Protein AF-A0A4Z2EVU7-F1 (afdb_monomer)

Organism: NCBI:txid230148

Mean predicted aligned error: 14.93 Å

Foldseek 3Di:
DVVLVVLVVVLVCLVVVVVVVLVVVCVVPPHQPKPFQQFDPPVVCVVQACVVVQQAFHWDDDDDRDTDGDDAAAFQVVCPPPDPVLVSVQVSLVSVNQCCQAPPPAQKHKDQPDDDRRQWHAHPPPRHIGGHDRNTIIIGGNDCPDDDDDDDDDDDDDDDDDDDDDDDDDDDDDDDD

Radius of gyration: 23.17 Å; Cα contacts (8 Å, |Δi|>4): 194; chains: 1; bounding box: 74×58×48 Å

pLDDT: mean 70.14, std 23.27, range [28.36, 96.0]

InterPro domains:
  IPR020519 Divergent protein kinase domain 2A/B [PTHR32073] (44-138)
  IPR022049 FAM69, protein-kinase domain [PF12260] (45-141)

Structure (mmCIF, N/CA/C/O backbone):
data_AF-A0A4Z2EVU7-F1
#
_entry.id   AF-A0A4Z2EVU7-F1
#
loop_
_atom_site.group_PDB
_atom_site.id
_atom_site.type_symbol
_atom_site.label_atom_id
_atom_site.label_alt_id
_atom_site.label_comp_id
_atom_site.label_asym_id
_atom_site.label_entity_id
_atom_site.label_seq_id
_atom_site.pdbx_PDB_ins_code
_atom_site.Cartn_x
_atom_site.Cartn_y
_atom_site.Cartn_z
_atom_site.occupancy
_atom_site.B_iso_or_equiv
_atom_site.auth_seq_id
_atom_site.auth_comp_id
_atom_site.auth_asym_id
_atom_site.auth_atom_id
_atom_site.pdbx_PDB_model_num
ATOM 1 N N . MET A 1 1 ? -10.209 15.957 10.617 1.00 41.22 1 MET A N 1
ATOM 2 C CA . MET A 1 1 ? -10.898 15.552 9.366 1.00 41.22 1 MET A CA 1
ATOM 3 C C . MET A 1 1 ? -10.331 16.246 8.126 1.00 41.22 1 MET A C 1
ATOM 5 O O . MET A 1 1 ? -10.057 15.539 7.168 1.00 41.22 1 MET A O 1
ATOM 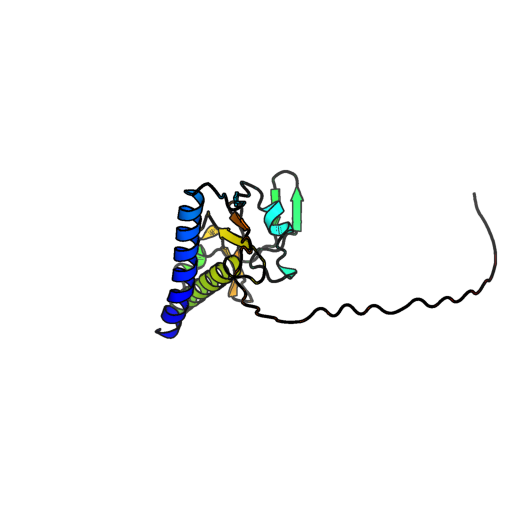9 N N . ALA A 1 2 ? -10.094 17.566 8.132 1.00 37.34 2 ALA A N 1
ATOM 10 C CA . ALA A 1 2 ? -9.496 18.278 6.988 1.00 37.34 2 ALA A CA 1
ATOM 11 C C . ALA A 1 2 ? -8.048 17.844 6.659 1.00 37.34 2 ALA A C 1
ATOM 13 O O . ALA A 1 2 ? -7.746 17.617 5.495 1.00 37.34 2 ALA A O 1
ATOM 14 N N . ASP A 1 3 ? -7.205 17.615 7.674 1.00 46.94 3 ASP A N 1
ATOM 15 C CA . ASP A 1 3 ? -5.813 17.142 7.512 1.00 46.94 3 ASP A CA 1
ATOM 16 C C . ASP A 1 3 ? -5.681 15.792 6.802 1.00 46.94 3 ASP A C 1
ATOM 18 O O . ASP A 1 3 ? -4.723 15.541 6.077 1.00 46.94 3 ASP A O 1
ATOM 22 N N . VAL A 1 4 ? -6.654 14.909 7.029 1.00 45.34 4 VAL A N 1
ATOM 23 C CA . VAL A 1 4 ? -6.697 13.583 6.419 1.00 45.34 4 VAL A CA 1
ATOM 24 C C . VAL A 1 4 ? -6.922 13.792 4.924 1.00 45.34 4 VAL A C 1
ATOM 26 O O . VAL A 1 4 ? -6.014 13.542 4.139 1.00 45.34 4 VAL A O 1
ATOM 29 N N . LEU A 1 5 ? -8.052 14.391 4.532 1.00 45.47 5 LEU A N 1
ATOM 30 C CA . LEU A 1 5 ? -8.375 14.664 3.126 1.00 45.47 5 LEU A CA 1
ATOM 31 C C . LEU A 1 5 ? -7.310 15.503 2.399 1.00 45.47 5 LEU A C 1
ATOM 33 O O . LEU A 1 5 ? -7.001 15.186 1.258 1.00 45.47 5 LEU A O 1
ATOM 37 N N . GLN A 1 6 ? -6.690 16.499 3.045 1.00 48.03 6 GLN A N 1
ATOM 38 C CA . GLN A 1 6 ? -5.601 17.287 2.444 1.00 48.03 6 GLN A CA 1
ATOM 39 C C . GLN A 1 6 ? -4.331 16.475 2.146 1.00 48.03 6 GLN A C 1
ATOM 41 O O . GLN A 1 6 ? -3.588 16.856 1.245 1.00 48.03 6 GLN A O 1
ATOM 46 N N . ARG A 1 7 ? -4.084 15.361 2.849 1.00 49.75 7 ARG A N 1
ATOM 47 C CA . ARG A 1 7 ? -3.005 14.408 2.528 1.00 49.75 7 ARG A CA 1
ATOM 48 C C . ARG A 1 7 ? -3.412 13.381 1.469 1.00 49.75 7 ARG A C 1
ATOM 50 O O . ARG A 1 7 ? -2.556 12.931 0.717 1.00 49.75 7 ARG A O 1
ATOM 57 N N . PHE A 1 8 ? -4.703 13.056 1.367 1.00 48.16 8 PHE A N 1
ATOM 58 C CA . PHE A 1 8 ? -5.231 12.162 0.327 1.00 48.16 8 PHE A CA 1
ATOM 59 C C . PHE A 1 8 ? -5.162 12.792 -1.075 1.00 48.16 8 PHE A C 1
ATOM 61 O O . PHE A 1 8 ? -4.839 12.095 -2.034 1.00 48.16 8 PHE A O 1
ATOM 68 N N . THR A 1 9 ? -5.436 14.095 -1.218 1.00 48.62 9 THR A N 1
ATOM 69 C CA . THR A 1 9 ? -5.506 14.764 -2.531 1.00 48.62 9 THR A CA 1
ATOM 70 C C . THR A 1 9 ? -4.203 14.738 -3.343 1.00 48.62 9 THR A C 1
ATOM 72 O O . THR A 1 9 ? -4.282 14.407 -4.525 1.00 48.62 9 THR A O 1
ATOM 75 N N . PRO A 1 10 ? -3.014 15.069 -2.795 1.00 52.00 10 PRO A N 1
ATOM 76 C CA . PRO A 1 10 ? -1.782 15.055 -3.580 1.00 52.00 10 PRO A CA 1
ATOM 77 C C . PRO A 1 10 ? -1.347 13.635 -3.953 1.00 52.00 10 PRO A C 1
ATOM 79 O O . PRO A 1 10 ? -0.986 13.435 -5.103 1.00 52.00 10 PRO A O 1
ATOM 82 N N . ALA A 1 11 ? -1.457 12.648 -3.057 1.00 47.91 11 ALA A N 1
ATOM 83 C CA . ALA A 1 11 ? -1.065 11.263 -3.343 1.00 47.91 11 ALA A CA 1
ATOM 84 C C . ALA A 1 11 ? -1.964 10.619 -4.414 1.00 47.91 11 ALA A C 1
ATOM 86 O O . ALA A 1 11 ? -1.475 10.102 -5.416 1.00 47.91 11 ALA A O 1
ATOM 87 N N . LEU A 1 12 ? -3.293 10.740 -4.277 1.00 54.12 12 LEU A N 1
ATOM 88 C CA . LEU A 1 12 ? -4.240 10.260 -5.292 1.00 54.12 12 LEU A CA 1
ATOM 89 C C . LEU A 1 12 ? -4.069 10.989 -6.630 1.00 54.12 12 LEU A C 1
ATOM 91 O O . LEU A 1 12 ? -4.154 10.356 -7.679 1.00 54.12 12 LEU A O 1
ATOM 95 N N . CYS A 1 13 ? -3.803 12.300 -6.611 1.00 47.69 13 CYS A N 1
ATOM 96 C CA . CYS A 1 13 ? -3.529 13.071 -7.822 1.00 47.69 13 CYS A CA 1
ATOM 97 C C . CYS A 1 13 ? -2.207 12.645 -8.474 1.00 47.69 13 CYS A C 1
ATOM 99 O O . CYS A 1 13 ? -2.176 12.430 -9.681 1.00 47.69 13 CYS A O 1
ATOM 101 N N . CYS A 1 14 ? -1.133 12.456 -7.705 1.00 48.69 14 CYS A N 1
ATOM 102 C CA . CYS A 1 14 ? 0.162 11.998 -8.207 1.00 48.69 14 CYS A CA 1
ATOM 103 C C . CYS A 1 14 ? 0.060 10.607 -8.829 1.00 48.69 14 CYS A C 1
ATOM 105 O O . CYS A 1 14 ? 0.520 10.418 -9.953 1.00 48.69 14 CYS A O 1
ATOM 107 N N . ILE A 1 15 ? -0.593 9.666 -8.142 1.00 59.09 15 ILE A N 1
ATOM 108 C CA . ILE A 1 15 ? -0.799 8.301 -8.632 1.00 59.09 15 ILE A CA 1
ATOM 109 C C . ILE A 1 15 ? -1.662 8.327 -9.895 1.00 59.09 15 ILE A C 1
ATOM 111 O O . ILE A 1 15 ? -1.241 7.800 -10.917 1.00 59.09 15 ILE A O 1
ATOM 115 N N . ALA A 1 16 ? -2.823 8.992 -9.881 1.00 57.12 16 ALA A N 1
ATOM 116 C CA . ALA A 1 16 ? -3.718 9.032 -11.038 1.00 57.12 16 ALA A CA 1
ATOM 117 C C . ALA A 1 16 ? -3.100 9.759 -12.243 1.00 57.12 16 ALA A C 1
ATOM 119 O O . ALA A 1 16 ? -3.243 9.301 -13.374 1.00 57.12 16 ALA A O 1
ATOM 120 N N . THR A 1 17 ? -2.385 10.865 -12.018 1.00 56.34 17 THR A N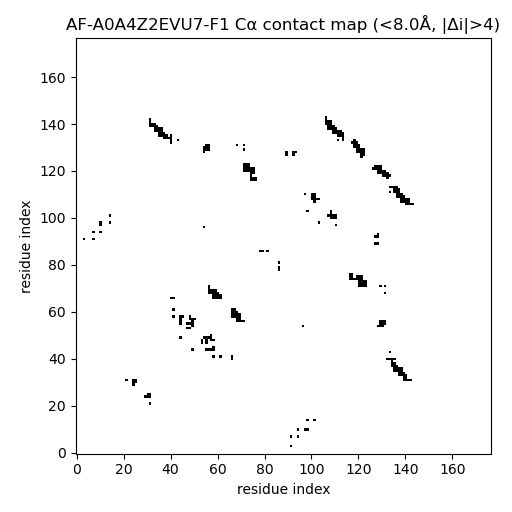 1
ATOM 121 C CA . THR A 1 17 ? -1.756 11.644 -13.096 1.00 56.34 17 THR A CA 1
ATOM 122 C C . THR A 1 17 ? -0.546 10.916 -13.667 1.00 56.34 17 THR A C 1
ATOM 124 O O . THR A 1 17 ? -0.370 10.923 -14.882 1.00 56.34 17 THR A O 1
ATOM 127 N N . ARG A 1 18 ? 0.261 10.239 -12.835 1.00 59.66 18 ARG A N 1
ATOM 128 C CA . ARG A 1 18 ? 1.367 9.404 -13.322 1.00 59.66 18 ARG A CA 1
ATOM 129 C C . ARG A 1 18 ? 0.842 8.187 -14.069 1.00 59.66 18 ARG A C 1
ATOM 131 O O . ARG A 1 18 ? 1.232 8.015 -15.210 1.00 59.66 18 ARG A O 1
ATOM 138 N N . LEU A 1 19 ? -0.114 7.434 -13.524 1.00 58.25 19 LEU A N 1
ATOM 139 C CA . LEU A 1 19 ? -0.693 6.275 -14.217 1.00 58.25 19 LEU A CA 1
ATOM 140 C C . LEU A 1 19 ? -1.366 6.672 -15.543 1.00 58.25 19 LEU A C 1
ATOM 142 O O . LEU A 1 19 ? -1.233 5.977 -16.546 1.00 58.25 19 LEU A O 1
ATOM 146 N N . ALA A 1 20 ? -2.061 7.816 -15.583 1.00 58.03 20 ALA A N 1
ATOM 147 C CA . ALA A 1 20 ? -2.655 8.337 -16.813 1.00 58.03 20 ALA A CA 1
ATOM 148 C C . ALA A 1 20 ? -1.593 8.806 -17.819 1.00 58.03 20 ALA A C 1
ATOM 150 O O . ALA A 1 20 ? -1.719 8.526 -19.012 1.00 58.03 20 ALA A O 1
ATOM 151 N N . PHE A 1 21 ? -0.536 9.489 -17.367 1.00 53.31 21 PHE A N 1
ATOM 152 C CA . PHE A 1 21 ? 0.566 9.921 -18.228 1.00 53.31 21 PHE A CA 1
ATOM 153 C C . PHE A 1 21 ? 1.336 8.729 -18.797 1.00 53.31 21 PHE A C 1
ATOM 155 O O . PHE A 1 21 ? 1.699 8.751 -19.967 1.00 53.31 21 PHE A O 1
ATOM 162 N N . THR A 1 22 ? 1.524 7.665 -18.021 1.00 53.59 22 THR A N 1
ATOM 163 C CA . THR A 1 22 ? 2.292 6.484 -18.429 1.00 53.59 22 THR A CA 1
ATOM 164 C C . THR A 1 22 ? 1.476 5.577 -19.342 1.00 53.59 22 THR A C 1
ATOM 166 O O . THR A 1 22 ? 1.999 5.108 -20.351 1.00 53.59 22 THR A O 1
ATOM 169 N N . LEU A 1 23 ? 0.161 5.456 -19.122 1.00 54.66 23 LEU A N 1
ATOM 170 C CA . LEU A 1 23 ? -0.768 4.857 -20.092 1.00 54.66 23 LEU A CA 1
ATOM 171 C C . LEU A 1 23 ? -0.830 5.656 -21.408 1.00 54.66 23 LEU A C 1
ATOM 173 O O . LEU A 1 23 ? -0.860 5.076 -22.496 1.00 54.66 23 LEU A O 1
ATOM 177 N N . THR A 1 24 ? -0.796 6.990 -21.335 1.00 49.25 24 THR A N 1
ATOM 178 C CA . THR A 1 24 ? -0.792 7.852 -22.530 1.00 49.25 24 THR A CA 1
ATOM 179 C C . THR A 1 24 ? 0.553 7.776 -23.269 1.00 49.25 24 THR A C 1
ATOM 181 O O . THR A 1 24 ? 0.574 7.646 -24.492 1.00 49.25 24 THR A O 1
ATOM 184 N N . ALA A 1 25 ? 1.681 7.765 -22.552 1.00 47.53 25 ALA A N 1
ATOM 185 C CA . ALA A 1 25 ? 3.025 7.614 -23.114 1.00 47.53 25 ALA A CA 1
ATOM 186 C C . ALA A 1 25 ? 3.268 6.209 -23.695 1.00 47.53 25 ALA A C 1
ATOM 188 O O . ALA A 1 25 ? 3.910 6.083 -24.736 1.00 47.53 25 ALA A O 1
ATOM 189 N N . ALA A 1 26 ? 2.669 5.163 -23.114 1.00 47.69 26 ALA A N 1
ATOM 190 C CA . ALA A 1 26 ? 2.659 3.812 -23.680 1.00 47.69 26 ALA A CA 1
ATOM 191 C C . ALA A 1 26 ? 1.955 3.742 -25.050 1.00 47.69 26 ALA A C 1
ATOM 193 O O . ALA A 1 26 ? 2.258 2.865 -25.857 1.00 47.69 26 ALA A O 1
ATOM 194 N N . THR A 1 27 ? 1.066 4.697 -25.351 1.00 50.75 27 THR A N 1
ATOM 195 C CA . THR A 1 27 ? 0.415 4.827 -26.668 1.00 50.75 27 THR A CA 1
ATOM 196 C C . THR A 1 27 ? 1.340 5.493 -27.706 1.00 50.75 27 THR A C 1
ATOM 198 O O . THR A 1 27 ? 1.096 5.411 -28.908 1.00 50.75 27 THR A O 1
ATOM 201 N N . ALA A 1 28 ? 2.443 6.113 -27.272 1.00 46.12 28 ALA A N 1
ATOM 202 C CA . ALA A 1 28 ? 3.330 6.930 -28.095 1.00 46.12 28 ALA A CA 1
ATOM 203 C C . ALA A 1 28 ? 4.710 6.289 -28.347 1.00 46.12 28 ALA A C 1
ATOM 205 O O . ALA A 1 28 ? 5.707 6.970 -28.182 1.00 46.12 28 ALA A O 1
ATOM 206 N N . HIS A 1 29 ? 4.803 5.011 -28.748 1.00 45.16 29 HIS A N 1
ATOM 207 C CA . HIS A 1 29 ? 6.006 4.321 -29.291 1.00 45.16 29 HIS A CA 1
ATOM 208 C C . HIS A 1 29 ? 7.382 4.476 -28.580 1.00 45.16 29 HIS A C 1
ATOM 210 O O . HIS A 1 29 ? 8.363 3.883 -29.025 1.00 45.16 29 HIS A O 1
ATOM 216 N N . ARG A 1 30 ? 7.485 5.199 -27.466 1.00 45.97 30 ARG A N 1
ATOM 217 C CA . ARG A 1 30 ? 8.591 5.189 -26.513 1.00 45.97 30 ARG A CA 1
ATOM 218 C C . ARG A 1 30 ? 8.086 4.391 -25.333 1.00 45.97 30 ARG A C 1
ATOM 220 O O . ARG A 1 30 ? 7.474 4.941 -24.429 1.00 45.97 30 ARG A O 1
ATOM 227 N N . LEU A 1 31 ? 8.257 3.078 -25.409 1.00 42.06 31 LEU A N 1
ATOM 228 C CA . LEU A 1 31 ? 7.929 2.193 -24.303 1.00 42.06 31 LEU A CA 1
ATOM 229 C C . LEU A 1 31 ? 8.800 2.618 -23.109 1.00 42.06 31 LEU A C 1
ATOM 231 O O . LEU A 1 31 ? 10.018 2.441 -23.201 1.00 42.06 31 LEU A O 1
ATOM 235 N N . PRO A 1 32 ? 8.245 3.150 -21.998 1.00 50.19 32 PRO A N 1
ATOM 236 C CA . PRO A 1 32 ? 8.929 2.967 -20.729 1.00 50.19 32 PRO A CA 1
ATOM 237 C C . PRO A 1 32 ? 9.187 1.463 -20.604 1.00 50.19 32 PRO A C 1
ATOM 239 O O . PRO A 1 32 ? 8.361 0.650 -21.033 1.00 50.19 32 PRO A O 1
ATOM 242 N N . THR A 1 33 ? 10.358 1.066 -20.115 1.00 51.72 33 THR A N 1
ATOM 243 C CA . THR A 1 33 ? 10.656 -0.349 -19.884 1.00 51.72 33 THR A CA 1
ATOM 244 C C . THR A 1 33 ? 9.736 -0.833 -18.765 1.00 51.72 33 THR A C 1
ATOM 246 O O . THR A 1 33 ? 10.080 -0.782 -17.588 1.00 51.72 33 THR A O 1
ATOM 249 N N . VAL A 1 34 ? 8.519 -1.230 -19.136 1.00 52.44 34 VAL A N 1
ATOM 250 C CA . VAL A 1 34 ? 7.496 -1.750 -18.240 1.00 52.44 34 VAL A CA 1
ATOM 251 C C . VAL A 1 34 ? 7.857 -3.200 -17.970 1.00 52.44 34 VAL A C 1
ATOM 253 O O . VAL A 1 34 ? 7.533 -4.099 -18.750 1.00 52.44 34 VAL A O 1
ATOM 256 N N . LEU A 1 35 ? 8.560 -3.437 -16.865 1.00 54.72 35 LEU A N 1
ATOM 257 C CA . LEU A 1 35 ? 8.774 -4.788 -16.377 1.00 54.72 35 LEU A CA 1
ATOM 258 C C . LEU A 1 35 ? 7.549 -5.172 -15.547 1.00 54.72 35 LEU A C 1
ATOM 260 O O . LEU A 1 35 ? 7.489 -4.977 -14.336 1.00 54.72 35 LEU A O 1
ATOM 264 N N . CYS A 1 36 ? 6.536 -5.708 -16.222 1.00 51.34 36 CYS A N 1
ATOM 265 C CA . CYS A 1 36 ? 5.438 -6.382 -15.545 1.00 51.34 36 CYS A CA 1
ATOM 266 C C . CYS A 1 36 ? 5.975 -7.728 -15.055 1.00 51.34 36 CYS A C 1
ATOM 268 O O . CYS A 1 36 ? 6.129 -8.667 -15.845 1.00 51.34 36 CYS A O 1
ATOM 270 N N . THR A 1 37 ? 6.320 -7.824 -13.771 1.00 52.75 37 THR A N 1
ATOM 271 C CA . THR A 1 37 ? 6.781 -9.078 -13.172 1.00 52.75 37 THR A CA 1
ATOM 272 C C . THR A 1 37 ? 5.573 -9.985 -12.967 1.00 52.75 37 THR A C 1
ATOM 274 O O . THR A 1 37 ? 5.093 -10.210 -11.862 1.00 52.75 37 THR A O 1
ATOM 277 N N . ARG A 1 38 ? 5.031 -10.533 -14.060 1.00 49.47 38 ARG A N 1
ATOM 278 C CA . ARG A 1 38 ? 3.985 -11.549 -13.963 1.00 49.47 38 ARG A CA 1
ATOM 279 C C . ARG A 1 38 ? 4.560 -12.765 -13.234 1.00 49.47 38 ARG A C 1
ATOM 281 O O . ARG A 1 38 ? 5.305 -13.546 -13.821 1.00 49.47 38 ARG A O 1
ATOM 288 N N . ARG A 1 39 ? 4.128 -12.942 -11.982 1.00 56.03 39 ARG A N 1
ATOM 289 C CA . ARG A 1 39 ? 4.255 -14.153 -11.155 1.00 56.03 39 ARG A CA 1
ATOM 290 C C . ARG A 1 39 ? 5.635 -14.479 -10.596 1.00 56.03 39 ARG A C 1
ATOM 292 O O . ARG A 1 39 ? 6.140 -15.582 -10.808 1.00 56.03 39 ARG A O 1
ATOM 299 N N . SER A 1 40 ? 6.180 -13.622 -9.739 1.00 61.22 40 SER A N 1
ATOM 300 C CA . SER A 1 40 ? 6.882 -14.186 -8.579 1.00 61.22 40 SER A CA 1
ATOM 301 C C . SER A 1 40 ? 6.981 -13.210 -7.411 1.00 61.22 40 SER A C 1
ATOM 303 O O . SER A 1 40 ? 7.913 -12.411 -7.340 1.00 61.22 40 SER A O 1
ATOM 305 N N . LEU A 1 41 ? 6.088 -13.384 -6.425 1.00 64.88 41 LEU A N 1
ATOM 306 C CA . LEU A 1 41 ? 6.247 -12.844 -5.067 1.00 64.88 41 LEU A CA 1
ATOM 307 C C . LEU A 1 41 ? 7.696 -13.025 -4.582 1.00 64.88 41 LEU A C 1
ATOM 309 O O . LEU A 1 41 ? 8.304 -12.093 -4.077 1.00 64.88 41 LEU A O 1
ATOM 313 N N . ARG A 1 42 ? 8.290 -14.197 -4.868 1.00 74.56 42 ARG A N 1
ATOM 314 C CA . ARG A 1 42 ? 9.693 -14.538 -4.586 1.00 74.56 42 ARG A CA 1
ATOM 315 C C . ARG A 1 42 ? 10.685 -13.463 -5.022 1.00 74.56 42 ARG A C 1
ATOM 317 O O . ARG A 1 42 ? 11.583 -13.134 -4.258 1.00 74.56 42 ARG A O 1
ATOM 324 N N . GLN A 1 43 ? 10.596 -13.009 -6.269 1.00 75.94 43 GLN A N 1
ATOM 325 C CA . GLN A 1 43 ? 11.589 -12.104 -6.840 1.00 75.94 43 GLN A CA 1
ATOM 326 C C . GLN A 1 43 ? 11.408 -10.705 -6.260 1.00 75.94 43 GLN A C 1
ATOM 328 O O . GLN A 1 43 ? 12.384 -10.064 -5.896 1.00 75.94 43 GLN A O 1
ATOM 333 N N . LEU A 1 44 ? 10.158 -10.294 -6.061 1.00 80.25 44 LEU A N 1
ATOM 334 C CA . LEU A 1 44 ? 9.827 -9.003 -5.484 1.00 80.25 44 LEU A CA 1
ATOM 335 C C . LEU A 1 44 ? 10.249 -8.903 -4.010 1.00 80.25 44 LEU A C 1
ATOM 337 O O . LEU A 1 44 ? 11.004 -8.008 -3.654 1.00 80.25 44 LEU A O 1
ATOM 341 N N . THR A 1 45 ? 9.871 -9.864 -3.165 1.00 78.50 45 THR A N 1
ATOM 342 C CA . THR A 1 45 ? 10.228 -9.847 -1.734 1.00 78.50 45 THR A CA 1
ATOM 343 C C . THR A 1 45 ? 11.719 -10.085 -1.476 1.00 78.50 45 THR A C 1
ATOM 345 O O . THR A 1 45 ? 12.212 -9.767 -0.399 1.00 78.50 45 THR A O 1
ATOM 348 N N . ALA A 1 46 ? 12.442 -10.673 -2.437 1.00 81.06 46 ALA A N 1
ATOM 349 C CA . ALA A 1 46 ? 13.896 -10.814 -2.368 1.00 81.06 46 ALA A CA 1
ATOM 350 C C . ALA A 1 46 ? 14.634 -9.550 -2.840 1.00 81.06 46 ALA A C 1
ATOM 352 O O . ALA A 1 46 ? 15.695 -9.243 -2.307 1.00 81.06 46 ALA A O 1
ATOM 353 N N . SER A 1 47 ? 14.093 -8.832 -3.830 1.00 84.62 47 SER A N 1
ATOM 354 C CA . SER A 1 47 ? 14.659 -7.571 -4.326 1.00 84.62 47 SER A CA 1
ATOM 355 C C . SER A 1 47 ? 14.326 -6.368 -3.443 1.00 84.62 47 SER A C 1
ATOM 357 O O . SER A 1 47 ? 15.104 -5.423 -3.419 1.00 84.62 47 SER A O 1
ATOM 359 N N . PHE A 1 48 ? 13.204 -6.406 -2.719 1.00 88.06 48 PHE A N 1
ATOM 360 C CA . PHE A 1 48 ? 12.740 -5.335 -1.834 1.00 88.06 48 PHE A CA 1
ATOM 361 C C . PHE A 1 48 ? 12.563 -5.870 -0.405 1.00 88.06 48 PHE A C 1
ATOM 363 O O . PHE A 1 48 ? 11.442 -6.177 0.016 1.00 88.06 48 PHE A O 1
ATOM 370 N N . PRO A 1 49 ? 13.664 -6.055 0.343 1.00 88.12 49 PRO A N 1
ATOM 371 C CA . PRO A 1 49 ? 13.606 -6.627 1.680 1.00 88.12 49 PRO A CA 1
ATOM 372 C C . PRO A 1 49 ? 12.987 -5.647 2.687 1.00 88.12 49 PRO A C 1
ATOM 374 O O . PRO A 1 49 ? 13.270 -4.449 2.681 1.00 88.12 49 PRO A O 1
ATOM 377 N N . SER A 1 50 ? 12.197 -6.167 3.631 1.00 88.38 50 SER A N 1
ATOM 378 C CA . SER A 1 50 ? 11.599 -5.358 4.708 1.00 88.38 50 SER A CA 1
ATOM 379 C C . SER A 1 50 ? 12.638 -4.678 5.602 1.00 88.38 50 SER A C 1
ATOM 381 O O . SER A 1 50 ? 12.364 -3.626 6.172 1.00 88.38 50 SER A O 1
ATOM 383 N N . ASP A 1 51 ? 13.829 -5.275 5.731 1.00 87.69 51 ASP A N 1
ATOM 384 C CA . ASP A 1 51 ? 14.920 -4.747 6.557 1.00 87.69 51 ASP A CA 1
ATOM 385 C C . ASP A 1 51 ? 15.474 -3.412 5.994 1.00 87.69 51 ASP A C 1
ATOM 387 O O . ASP A 1 51 ? 16.060 -2.632 6.741 1.00 87.69 51 ASP A O 1
ATOM 391 N N . GLU A 1 52 ? 15.228 -3.109 4.711 1.00 87.38 52 GLU A N 1
ATOM 392 C CA . GLU A 1 52 ? 15.551 -1.825 4.058 1.00 87.38 52 GLU A CA 1
ATOM 393 C C . GLU A 1 52 ? 14.404 -0.797 4.142 1.00 87.38 52 GLU A C 1
ATOM 395 O O . GLU A 1 52 ? 14.489 0.292 3.579 1.00 87.38 52 GLU A O 1
ATOM 400 N N . GLY A 1 53 ? 13.323 -1.120 4.858 1.00 89.75 53 GLY A N 1
ATOM 401 C CA . GLY A 1 53 ? 12.185 -0.220 5.063 1.00 89.75 53 GLY A CA 1
ATOM 402 C C . GLY A 1 53 ? 11.084 -0.323 4.006 1.00 89.75 53 GLY A C 1
ATOM 403 O O . GLY A 1 53 ? 10.160 0.494 4.009 1.00 89.75 53 GLY A O 1
ATOM 404 N N . TR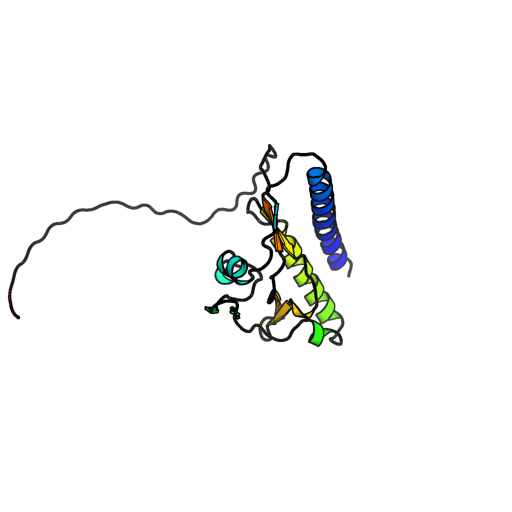P A 1 54 ? 11.139 -1.323 3.122 1.00 92.12 54 TRP A N 1
ATOM 405 C CA . TRP A 1 54 ? 10.044 -1.603 2.194 1.00 92.12 54 TRP A CA 1
ATOM 406 C C . TRP A 1 54 ? 8.828 -2.205 2.918 1.00 92.12 54 TRP A C 1
ATOM 408 O O . TRP A 1 54 ? 8.995 -3.036 3.816 1.00 92.12 54 TRP A O 1
ATOM 418 N N . PRO A 1 55 ? 7.591 -1.852 2.519 1.00 92.81 55 PRO A N 1
ATOM 419 C CA . PRO A 1 55 ? 6.365 -2.267 3.200 1.00 92.81 55 PRO A CA 1
ATOM 420 C C . PRO A 1 55 ? 5.915 -3.691 2.821 1.00 92.81 55 PRO A C 1
ATOM 422 O O . PRO A 1 55 ? 4.719 -3.959 2.746 1.00 92.81 55 PRO A O 1
ATOM 425 N N . PHE A 1 56 ? 6.850 -4.611 2.580 1.00 92.69 56 PHE A N 1
ATOM 426 C CA . PHE A 1 56 ? 6.570 -6.016 2.264 1.00 92.69 56 PHE A CA 1
ATOM 427 C C . PHE A 1 56 ? 6.816 -6.914 3.474 1.00 92.69 56 PHE A C 1
ATOM 429 O O . PHE A 1 56 ? 7.585 -6.566 4.370 1.00 92.69 56 PHE A O 1
ATOM 436 N N . ALA A 1 57 ? 6.191 -8.089 3.505 1.00 91.62 57 ALA A N 1
ATOM 437 C CA . ALA A 1 57 ? 6.496 -9.111 4.499 1.00 91.62 57 ALA A CA 1
ATOM 438 C C . ALA A 1 57 ? 7.917 -9.672 4.312 1.00 91.62 57 ALA A C 1
ATOM 440 O O . ALA A 1 57 ? 8.397 -9.860 3.192 1.00 91.62 57 ALA A O 1
ATOM 441 N N . LYS A 1 58 ? 8.591 -9.980 5.428 1.00 91.12 58 LYS A N 1
ATOM 442 C CA . LYS A 1 58 ? 9.977 -10.462 5.402 1.00 91.12 58 LYS A CA 1
ATOM 443 C C . LYS A 1 58 ? 10.063 -11.819 4.708 1.00 91.12 58 LYS A C 1
ATOM 445 O O . LYS A 1 58 ? 9.484 -12.794 5.183 1.00 91.12 58 LYS A O 1
ATOM 450 N N . TYR A 1 59 ? 10.821 -11.895 3.621 1.00 90.75 59 TYR A N 1
ATOM 451 C CA . TYR A 1 59 ? 11.090 -13.148 2.920 1.00 90.75 59 TYR A CA 1
ATOM 452 C C . TYR A 1 59 ? 11.936 -14.094 3.785 1.00 90.75 59 TYR A C 1
ATOM 454 O O . TYR A 1 59 ? 12.983 -13.704 4.302 1.00 90.75 59 TYR A O 1
ATOM 462 N N . LEU A 1 60 ? 11.491 -15.344 3.937 1.00 91.62 60 LEU A N 1
ATOM 463 C CA . LEU A 1 60 ? 12.184 -16.382 4.714 1.00 91.62 60 LEU A CA 1
ATOM 464 C C . LEU A 1 60 ? 12.838 -17.443 3.821 1.00 91.62 60 LEU A C 1
ATOM 466 O O . LEU A 1 60 ? 13.814 -18.075 4.218 1.00 91.62 60 LEU A O 1
ATOM 470 N N . GLY A 1 61 ? 12.311 -17.653 2.615 1.00 90.25 61 GLY A N 1
ATOM 471 C CA . GLY A 1 61 ? 12.828 -18.640 1.674 1.00 90.25 61 GLY A CA 1
ATOM 472 C C . GLY A 1 61 ? 11.791 -19.060 0.639 1.00 90.25 61 GLY A C 1
ATOM 473 O O . GLY A 1 61 ? 10.638 -18.640 0.678 1.00 90.25 61 GLY A O 1
ATOM 474 N N . ALA A 1 62 ? 12.193 -19.917 -0.296 1.00 90.00 62 ALA A N 1
ATOM 475 C CA . ALA A 1 62 ? 11.291 -20.474 -1.298 1.00 90.00 62 ALA A CA 1
ATOM 476 C C . ALA A 1 62 ? 11.668 -21.918 -1.635 1.00 90.00 62 ALA A C 1
ATOM 478 O O . ALA A 1 62 ? 12.848 -22.267 -1.679 1.00 90.00 62 ALA A O 1
ATOM 479 N N . CYS A 1 63 ? 10.658 -22.737 -1.922 1.00 89.62 63 CYS A N 1
ATOM 480 C CA . CYS A 1 63 ? 10.806 -24.109 -2.398 1.00 89.62 63 CYS A CA 1
ATOM 481 C C . CYS A 1 63 ? 9.877 -24.330 -3.599 1.00 89.62 63 CYS A C 1
ATOM 483 O O . CYS A 1 63 ? 8.650 -24.308 -3.477 1.00 89.62 63 CYS A O 1
ATOM 485 N N . GLY A 1 64 ? 10.455 -24.504 -4.791 1.00 87.31 64 GLY A N 1
ATOM 486 C CA . GLY A 1 64 ? 9.687 -24.591 -6.034 1.00 87.31 64 GLY A CA 1
ATOM 487 C C . GLY A 1 64 ? 8.862 -23.322 -6.288 1.00 87.31 64 GLY A C 1
ATOM 488 O O . GLY A 1 64 ? 9.428 -22.251 -6.500 1.00 87.31 64 GLY A O 1
ATOM 489 N N . ARG A 1 65 ? 7.527 -23.459 -6.276 1.00 82.38 65 ARG A N 1
ATOM 490 C CA . ARG A 1 65 ? 6.563 -22.346 -6.417 1.00 82.38 65 ARG A CA 1
ATOM 491 C C . ARG A 1 65 ? 6.075 -21.779 -5.081 1.00 82.38 65 ARG A C 1
ATOM 493 O O . ARG A 1 65 ? 5.349 -20.795 -5.088 1.00 82.38 65 ARG A O 1
ATOM 500 N N . MET A 1 66 ? 6.431 -22.402 -3.959 1.00 83.69 66 MET A N 1
ATOM 501 C CA . MET A 1 66 ? 6.048 -21.917 -2.637 1.00 83.69 66 MET A CA 1
ATOM 502 C C . MET A 1 66 ? 7.067 -20.898 -2.146 1.00 83.69 66 MET A C 1
ATOM 504 O O . MET A 1 66 ? 8.277 -21.110 -2.269 1.00 83.69 66 MET A O 1
ATOM 508 N N . VAL A 1 67 ? 6.569 -19.821 -1.554 1.00 87.56 67 VAL A N 1
ATOM 509 C CA . VAL A 1 67 ? 7.368 -18.774 -0.925 1.00 87.56 67 VAL A CA 1
ATOM 510 C C . VAL A 1 67 ? 6.954 -18.695 0.534 1.00 87.56 67 VAL A C 1
ATOM 512 O O . VAL A 1 67 ? 5.772 -18.578 0.837 1.00 87.56 67 VAL A O 1
ATOM 515 N N . ALA A 1 68 ? 7.927 -18.798 1.433 1.00 90.00 68 ALA A N 1
ATOM 516 C CA . ALA A 1 68 ? 7.723 -18.588 2.853 1.00 90.00 68 ALA A CA 1
ATOM 517 C C . ALA A 1 68 ? 8.038 -17.126 3.175 1.00 90.00 68 ALA A C 1
ATOM 519 O O . ALA A 1 68 ? 9.159 -16.657 2.956 1.00 90.00 68 ALA A O 1
ATOM 520 N N . VAL A 1 69 ? 7.049 -16.423 3.714 1.00 90.62 69 VAL A N 1
ATOM 521 C CA . VAL A 1 69 ? 7.183 -15.065 4.248 1.00 90.62 69 VAL A CA 1
ATOM 522 C C . VAL A 1 69 ? 6.844 -15.066 5.734 1.00 90.62 69 VAL A C 1
ATOM 524 O O . VAL A 1 69 ? 6.146 -15.951 6.229 1.00 90.62 69 VAL A O 1
ATOM 527 N N . ASN A 1 70 ? 7.373 -14.092 6.465 1.00 91.62 70 ASN A N 1
ATOM 528 C CA . ASN A 1 70 ? 7.099 -13.934 7.881 1.00 91.62 70 ASN A CA 1
ATOM 529 C C . ASN A 1 70 ? 5.625 -13.593 8.118 1.00 91.62 70 ASN A C 1
ATOM 531 O O . ASN A 1 70 ? 5.090 -12.672 7.502 1.00 91.62 70 ASN A O 1
ATOM 535 N N . TYR A 1 71 ? 5.005 -14.284 9.073 1.00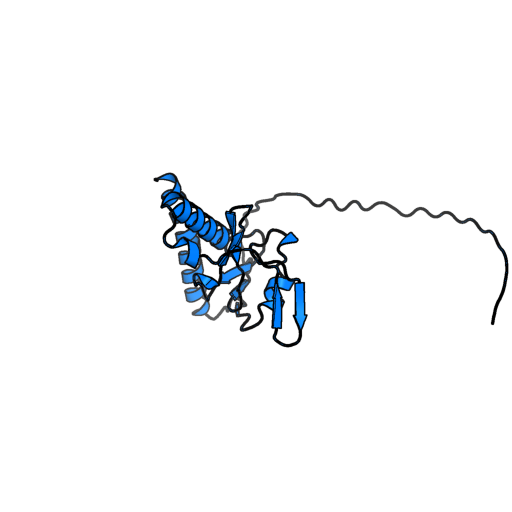 91.69 71 TYR A N 1
ATOM 536 C CA . TYR A 1 71 ? 3.650 -13.973 9.507 1.00 91.69 71 TYR A CA 1
ATOM 537 C C . TYR A 1 71 ? 3.610 -12.612 10.217 1.00 91.69 71 TYR A C 1
ATOM 539 O O . TYR A 1 71 ? 4.329 -12.394 11.195 1.00 91.69 71 TYR A O 1
ATOM 547 N N . VAL A 1 72 ? 2.778 -11.697 9.715 1.00 90.56 72 VAL A N 1
ATOM 548 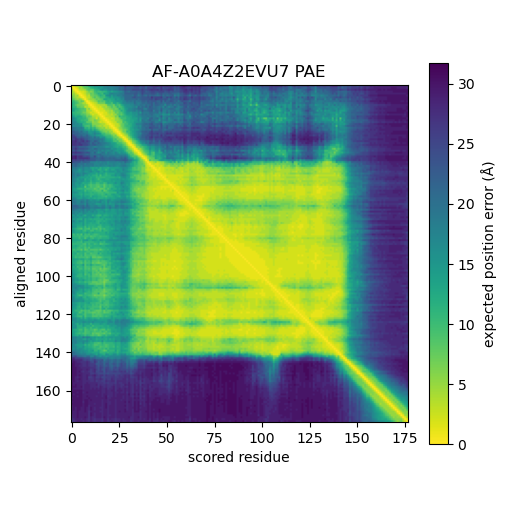C CA . VAL A 1 72 ? 2.651 -10.329 10.242 1.00 90.56 72 VAL A CA 1
ATOM 549 C C . VAL A 1 72 ? 1.530 -10.241 11.278 1.00 90.56 72 VAL A C 1
ATOM 551 O O . VAL A 1 72 ? 1.763 -9.784 12.395 1.00 90.56 72 VAL A O 1
ATOM 554 N N . GLY A 1 73 ? 0.325 -10.693 10.930 1.00 92.94 73 GLY A N 1
ATOM 555 C CA . GLY A 1 73 ? -0.862 -10.551 11.766 1.00 92.94 73 GLY A CA 1
ATOM 556 C C . GLY A 1 73 ? -2.146 -10.824 10.992 1.00 92.94 73 GLY A C 1
ATOM 557 O O . GLY A 1 73 ? -2.122 -11.542 9.997 1.00 92.94 73 GLY A O 1
ATOM 558 N N . GLU A 1 74 ? -3.252 -10.252 11.465 1.00 93.94 74 GLU A N 1
ATOM 559 C CA . GLU A 1 74 ? -4.561 -10.404 10.823 1.00 93.94 74 GLU A CA 1
ATOM 560 C C . GLU A 1 74 ? -4.663 -9.554 9.554 1.00 93.94 74 GLU A C 1
ATOM 562 O O . GLU A 1 74 ? -4.159 -8.430 9.500 1.00 93.94 74 GLU A O 1
ATOM 567 N N . GLU A 1 75 ? -5.351 -10.087 8.550 1.00 94.31 75 GLU A N 1
ATOM 568 C CA . GLU A 1 75 ? -5.652 -9.407 7.289 1.00 94.31 75 GLU A CA 1
ATOM 569 C C . GLU A 1 75 ? -6.565 -8.191 7.500 1.00 94.31 75 GLU A C 1
ATOM 571 O O . GLU A 1 75 ? -7.264 -8.071 8.515 1.00 94.31 75 GLU A O 1
ATOM 576 N N . LEU A 1 76 ? -6.610 -7.277 6.522 1.00 93.19 76 LEU A N 1
ATOM 577 C CA . LEU A 1 76 ? -7.435 -6.071 6.644 1.00 93.19 76 LEU A CA 1
ATOM 578 C C . LEU A 1 76 ? -8.934 -6.371 6.771 1.00 93.19 76 LEU A C 1
ATOM 580 O O . LEU A 1 76 ? -9.661 -5.579 7.382 1.00 93.19 76 LEU A O 1
ATOM 584 N N . TRP A 1 77 ? -9.394 -7.507 6.241 1.00 91.62 77 TRP A N 1
ATOM 585 C CA . TRP A 1 77 ? -10.794 -7.926 6.312 1.00 91.62 77 TRP A CA 1
ATOM 586 C C . TRP A 1 77 ? -11.319 -8.005 7.754 1.00 91.62 77 TRP A C 1
ATOM 588 O O . TRP A 1 77 ? -12.430 -7.550 8.042 1.00 91.62 77 TRP A O 1
ATOM 598 N N . SER A 1 78 ? -10.494 -8.467 8.698 1.00 93.44 78 SER A N 1
ATOM 599 C CA . SER A 1 78 ? -10.845 -8.559 10.124 1.00 93.44 78 SER A CA 1
ATOM 600 C C . SER A 1 78 ? -11.174 -7.201 10.757 1.00 93.44 78 SER A C 1
ATOM 602 O O . SER A 1 78 ? -11.895 -7.124 11.753 1.00 93.44 78 SER A O 1
ATOM 604 N N . PHE A 1 79 ? -10.704 -6.102 10.159 1.00 92.62 79 PHE A N 1
ATOM 605 C CA . PHE A 1 79 ? -10.914 -4.743 10.655 1.00 92.62 79 PHE A CA 1
ATOM 606 C C . PHE A 1 79 ? -12.096 -4.020 9.999 1.00 92.62 79 PHE A C 1
ATOM 608 O O . PHE A 1 79 ? -12.335 -2.850 10.305 1.00 92.62 79 PHE A O 1
ATOM 615 N N . TYR A 1 80 ? -12.888 -4.695 9.158 1.00 90.94 80 TYR A N 1
ATOM 616 C CA . TYR A 1 80 ? -14.046 -4.088 8.491 1.00 90.94 80 TYR A CA 1
ATOM 617 C C . TYR A 1 80 ? -15.040 -3.462 9.492 1.00 90.94 80 TYR A C 1
ATOM 619 O O . TYR A 1 80 ? -15.479 -2.318 9.342 1.00 90.94 80 TYR A O 1
ATOM 627 N N . ASN A 1 81 ? -15.311 -4.173 10.591 1.00 94.12 81 ASN A N 1
ATOM 628 C CA . ASN A 1 81 ? -16.208 -3.732 11.665 1.00 94.12 81 ASN A CA 1
ATOM 629 C C . ASN A 1 81 ? -15.489 -3.014 12.823 1.00 94.12 81 ASN A C 1
ATOM 631 O O . ASN A 1 81 ? -16.098 -2.767 13.863 1.00 94.12 81 ASN A O 1
ATOM 635 N N . ALA A 1 82 ? -14.205 -2.674 12.671 1.00 93.94 82 ALA A N 1
ATOM 636 C CA . ALA A 1 82 ? -13.459 -1.950 13.696 1.00 93.94 82 ALA A CA 1
ATOM 637 C C . ALA A 1 82 ? -13.997 -0.513 13.897 1.00 93.94 82 ALA A C 1
ATOM 639 O O . ALA A 1 82 ? -14.688 0.018 13.021 1.00 93.94 82 ALA A O 1
ATOM 640 N N . PRO A 1 83 ? -13.667 0.154 15.022 1.00 96.00 83 PRO A N 1
ATOM 641 C CA . PRO A 1 83 ? -13.993 1.563 15.231 1.00 96.00 83 PRO A CA 1
ATOM 642 C C . PRO A 1 83 ? -13.525 2.444 14.068 1.00 96.00 83 PRO A C 1
ATOM 644 O O . PRO A 1 83 ? -12.510 2.163 13.421 1.00 96.00 83 PRO A O 1
ATOM 647 N N . TRP A 1 84 ? -14.268 3.519 13.804 1.00 92.81 84 TRP A N 1
ATOM 648 C CA . TRP A 1 84 ? -14.014 4.422 12.679 1.00 92.81 84 TRP A CA 1
ATOM 649 C C . TRP A 1 84 ? -12.581 4.957 12.676 1.00 92.81 84 TRP A C 1
ATOM 651 O O . TRP A 1 84 ? -11.933 4.960 11.632 1.00 92.81 84 TRP A O 1
ATOM 661 N N . GLU A 1 85 ? -12.076 5.339 13.844 1.00 94.19 85 GLU A N 1
ATOM 662 C CA . GLU A 1 85 ? -10.738 5.893 14.033 1.00 94.19 85 GLU A CA 1
ATOM 663 C C . GLU A 1 85 ? -9.680 4.915 13.515 1.00 94.19 85 GLU A C 1
ATOM 665 O O . GLU A 1 85 ? -8.818 5.286 12.721 1.00 94.19 85 GLU A O 1
ATOM 670 N N . LYS A 1 86 ? -9.830 3.629 13.856 1.00 93.31 86 LYS A N 1
ATOM 671 C CA . LYS A 1 86 ? -8.920 2.574 13.408 1.00 93.31 86 LYS A CA 1
ATOM 672 C C . LYS A 1 86 ? -8.979 2.379 11.894 1.00 93.31 86 LYS A C 1
ATOM 674 O O . LYS A 1 86 ? -7.939 2.223 11.264 1.00 93.31 86 LYS A O 1
ATOM 679 N N . ARG A 1 87 ? -10.167 2.429 11.285 1.00 93.62 87 ARG A N 1
ATOM 680 C CA . ARG A 1 87 ? -10.300 2.315 9.821 1.00 93.62 87 ARG A CA 1
ATOM 681 C C . ARG A 1 87 ? -9.651 3.484 9.086 1.00 93.62 87 ARG A C 1
ATOM 683 O O . ARG A 1 87 ? -9.005 3.265 8.066 1.00 93.62 87 ARG A O 1
ATOM 690 N N . VAL A 1 88 ? -9.793 4.706 9.602 1.00 95.00 88 VAL A N 1
ATOM 691 C CA . VAL A 1 88 ? -9.143 5.894 9.025 1.00 95.00 88 VAL A CA 1
ATOM 692 C C . VAL A 1 88 ? -7.628 5.801 9.143 1.00 95.00 88 VAL A C 1
ATOM 694 O O . VAL A 1 88 ? -6.927 6.114 8.183 1.00 95.00 88 VAL A O 1
ATOM 697 N N . ASP A 1 89 ? -7.118 5.336 10.283 1.00 95.38 89 ASP A N 1
ATOM 698 C CA . ASP A 1 89 ? -5.682 5.148 10.473 1.00 95.38 89 ASP A CA 1
ATOM 699 C C . ASP A 1 89 ? -5.107 4.094 9.519 1.00 95.38 89 ASP A C 1
ATOM 701 O O . ASP A 1 89 ? -4.062 4.332 8.915 1.00 95.38 89 ASP A O 1
ATOM 705 N N . LEU A 1 90 ? -5.798 2.966 9.321 1.00 94.94 90 LEU A N 1
ATOM 706 C CA . LEU A 1 90 ? -5.392 1.944 8.347 1.00 94.94 90 LEU A CA 1
ATOM 707 C C . LEU A 1 90 ? -5.441 2.482 6.908 1.00 94.94 90 LEU A C 1
ATOM 709 O O . LEU A 1 90 ? -4.499 2.281 6.145 1.00 94.94 90 LEU A O 1
ATOM 713 N N . ALA A 1 91 ? -6.491 3.224 6.548 1.00 93.88 91 ALA A N 1
ATOM 714 C CA . ALA A 1 91 ? -6.609 3.842 5.228 1.00 93.88 91 ALA A CA 1
ATOM 715 C C . ALA A 1 91 ? -5.496 4.868 4.960 1.00 93.88 91 ALA A C 1
ATOM 717 O O . ALA A 1 91 ? -4.983 4.942 3.845 1.00 93.88 91 ALA A O 1
ATOM 718 N N . ARG A 1 92 ? -5.090 5.637 5.979 1.00 95.19 92 ARG A N 1
ATOM 719 C CA . ARG A 1 92 ? -3.949 6.555 5.875 1.00 95.19 92 ARG A CA 1
ATOM 720 C C . ARG A 1 92 ? -2.660 5.792 5.581 1.00 95.19 92 ARG A C 1
ATOM 722 O O . ARG A 1 92 ? -1.948 6.156 4.656 1.00 95.19 92 ARG A O 1
ATOM 729 N N . GLN A 1 93 ? -2.398 4.715 6.323 1.00 95.56 93 GLN A N 1
ATOM 730 C CA . GLN A 1 93 ? -1.204 3.891 6.117 1.00 95.56 93 GLN A CA 1
ATOM 731 C C . GLN A 1 93 ? -1.157 3.267 4.718 1.00 95.56 93 GLN A C 1
ATOM 733 O O . GLN A 1 93 ? -0.095 3.231 4.107 1.00 95.56 93 GLN A O 1
ATOM 738 N N . LEU A 1 94 ? -2.298 2.823 4.181 1.00 94.50 94 LEU A N 1
ATOM 739 C CA . LEU A 1 94 ? -2.374 2.316 2.807 1.00 94.50 94 LEU A CA 1
ATOM 740 C C . LEU A 1 94 ? -1.986 3.379 1.769 1.00 94.50 94 LEU A C 1
ATOM 742 O O . LEU A 1 94 ? -1.295 3.063 0.803 1.00 94.50 94 LEU A O 1
ATOM 746 N N . MET A 1 95 ? -2.387 4.637 1.972 1.00 92.38 95 MET A N 1
ATOM 747 C CA . MET A 1 95 ? -1.963 5.731 1.092 1.00 92.38 95 MET A CA 1
ATOM 748 C C . MET A 1 95 ? -0.484 6.065 1.248 1.00 92.38 95 MET A C 1
ATOM 750 O O . MET A 1 95 ? 0.178 6.308 0.245 1.00 92.38 95 MET A O 1
ATOM 754 N N . ASP A 1 96 ? 0.041 6.040 2.475 1.00 93.56 96 ASP A N 1
ATOM 755 C CA . ASP A 1 96 ? 1.470 6.248 2.724 1.00 93.56 96 ASP A CA 1
ATOM 756 C C . ASP A 1 96 ? 2.309 5.169 2.003 1.00 93.56 96 ASP A C 1
ATOM 758 O O . ASP A 1 96 ? 3.334 5.484 1.402 1.00 93.56 96 ASP A O 1
ATOM 762 N N . ILE A 1 97 ? 1.839 3.913 1.982 1.00 93.31 97 ILE A N 1
ATOM 763 C CA . ILE A 1 97 ? 2.453 2.821 1.206 1.00 93.31 97 ILE A CA 1
ATOM 764 C C . ILE A 1 97 ? 2.382 3.112 -0.296 1.00 93.31 97 ILE A C 1
ATOM 766 O O . ILE A 1 97 ? 3.391 2.998 -0.987 1.00 93.31 97 ILE A O 1
ATOM 770 N N . ALA A 1 98 ? 1.215 3.495 -0.817 1.00 91.19 98 ALA A N 1
ATOM 771 C CA . ALA A 1 98 ? 1.057 3.790 -2.242 1.00 91.19 98 ALA A CA 1
ATOM 772 C C . ALA A 1 98 ? 1.966 4.948 -2.699 1.00 91.19 98 ALA A C 1
ATOM 774 O O . ALA A 1 98 ? 2.580 4.877 -3.768 1.00 91.19 98 ALA A O 1
ATOM 775 N N . GLU A 1 99 ? 2.096 5.979 -1.863 1.00 90.62 99 GLU A N 1
ATOM 776 C CA . GLU A 1 99 ? 3.008 7.100 -2.074 1.00 90.62 99 GLU A CA 1
ATOM 777 C C . GLU A 1 99 ? 4.468 6.635 -2.044 1.00 90.62 99 GLU A C 1
ATOM 779 O O . GLU A 1 99 ? 5.209 6.936 -2.974 1.00 90.62 99 GLU A O 1
ATOM 784 N N . GLN A 1 100 ? 4.876 5.837 -1.049 1.00 91.50 100 GLN A N 1
ATOM 785 C CA . GLN A 1 100 ? 6.235 5.289 -0.961 1.00 91.50 100 GLN A CA 1
ATOM 786 C C . GLN A 1 100 ? 6.593 4.444 -2.192 1.00 91.50 100 GLN A C 1
ATOM 788 O O . GLN A 1 100 ? 7.699 4.547 -2.711 1.00 91.50 100 GLN A O 1
ATOM 793 N N . LEU A 1 101 ? 5.676 3.610 -2.683 1.00 90.81 101 LEU A N 1
ATOM 794 C CA . LEU A 1 101 ? 5.928 2.758 -3.849 1.00 90.81 101 LEU A CA 1
ATOM 795 C C . LEU A 1 101 ? 6.034 3.564 -5.157 1.00 90.81 101 LEU A C 1
ATOM 797 O O . LEU A 1 101 ? 6.808 3.197 -6.041 1.00 90.81 101 LEU A O 1
ATOM 801 N N . THR A 1 102 ? 5.303 4.676 -5.270 1.00 88.62 102 THR A N 1
ATOM 802 C CA . THR A 1 102 ? 5.243 5.502 -6.493 1.00 88.62 102 THR A CA 1
ATOM 803 C C . THR A 1 102 ? 6.300 6.612 -6.525 1.00 88.62 102 THR A C 1
ATOM 805 O O . THR A 1 102 ? 6.843 6.929 -7.585 1.00 88.62 102 THR A O 1
ATOM 808 N N . ASN A 1 103 ? 6.569 7.222 -5.370 1.00 87.56 103 ASN A N 1
ATOM 809 C CA . ASN A 1 103 ? 7.427 8.389 -5.175 1.00 87.56 103 ASN A CA 1
ATOM 810 C C . ASN A 1 103 ? 8.531 8.057 -4.159 1.00 87.56 103 ASN A C 1
ATOM 812 O O . ASN A 1 103 ? 8.614 8.641 -3.079 1.00 87.56 103 ASN A O 1
ATOM 816 N N . ASN A 1 104 ? 9.372 7.093 -4.519 1.00 86.81 104 ASN A N 1
ATOM 817 C CA . ASN A 1 104 ? 10.599 6.775 -3.795 1.00 86.81 104 ASN A CA 1
ATOM 818 C C . ASN A 1 104 ? 11.799 7.528 -4.400 1.00 86.81 104 ASN A C 1
ATOM 820 O O . ASN A 1 104 ? 11.710 8.103 -5.484 1.00 86.81 104 ASN A O 1
ATOM 824 N N . ASP A 1 105 ? 12.930 7.507 -3.695 1.00 87.25 105 ASP A N 1
ATOM 825 C CA . ASP A 1 105 ? 14.181 8.135 -4.145 1.00 87.25 105 ASP A CA 1
ATOM 826 C C . ASP A 1 105 ? 14.913 7.323 -5.234 1.00 87.25 105 ASP A C 1
ATOM 828 O O . ASP A 1 105 ? 16.011 7.695 -5.655 1.00 87.25 105 ASP A O 1
ATOM 832 N N . PHE A 1 106 ? 14.331 6.213 -5.698 1.00 85.06 106 PHE A N 1
ATOM 833 C CA . PHE A 1 106 ? 14.868 5.414 -6.791 1.00 85.06 106 PHE A CA 1
ATOM 834 C C . PHE A 1 106 ? 14.220 5.801 -8.127 1.00 85.06 106 PHE A C 1
ATOM 836 O O . PHE A 1 106 ? 13.114 6.333 -8.205 1.00 85.06 106 PHE A O 1
ATOM 843 N N . GLU A 1 107 ? 14.910 5.506 -9.226 1.00 86.88 107 GLU A N 1
ATOM 844 C CA . GLU A 1 107 ? 14.449 5.811 -10.587 1.00 86.88 107 GLU A CA 1
ATOM 845 C C . GLU A 1 107 ? 13.394 4.806 -11.089 1.00 86.88 107 GLU A C 1
ATOM 847 O O . GLU A 1 107 ? 13.380 4.433 -12.260 1.00 86.88 107 GLU A O 1
ATOM 852 N N . PHE A 1 108 ? 12.507 4.322 -10.217 1.00 86.25 108 PHE A N 1
ATOM 853 C CA . PHE A 1 108 ? 11.405 3.445 -10.601 1.00 86.25 108 PHE A CA 1
ATOM 854 C C . PHE A 1 108 ? 10.168 3.649 -9.723 1.00 86.25 108 PHE A C 1
ATOM 856 O O . PHE A 1 108 ? 10.257 4.013 -8.554 1.00 86.25 108 PHE A O 1
ATOM 863 N N . ALA A 1 109 ? 9.000 3.357 -10.286 1.00 88.69 109 ALA A N 1
ATOM 864 C CA . ALA A 1 109 ? 7.736 3.293 -9.562 1.00 88.69 109 ALA A CA 1
ATOM 865 C C . ALA A 1 109 ? 7.216 1.852 -9.531 1.00 88.69 109 ALA A C 1
ATOM 867 O O . ALA A 1 109 ? 7.333 1.119 -10.518 1.00 88.69 109 ALA A O 1
ATOM 868 N N . LEU A 1 110 ? 6.635 1.453 -8.399 1.00 88.38 110 LEU A N 1
ATOM 869 C CA . LEU A 1 110 ? 5.978 0.161 -8.224 1.00 88.38 110 LEU A CA 1
ATOM 870 C C . LEU A 1 110 ? 4.470 0.361 -8.070 1.00 88.38 110 LEU A C 1
ATOM 872 O O . LEU A 1 110 ? 4.023 1.086 -7.184 1.00 88.38 110 LEU A O 1
ATOM 876 N N . TYR A 1 111 ? 3.680 -0.332 -8.886 1.00 88.56 111 TYR A N 1
ATOM 877 C CA . TYR A 1 111 ? 2.221 -0.312 -8.790 1.00 88.56 111 TYR A CA 1
ATOM 878 C C . TYR A 1 111 ? 1.687 -1.704 -8.478 1.00 88.56 111 TYR A C 1
ATOM 880 O O . TYR A 1 111 ? 1.893 -2.645 -9.246 1.00 88.56 111 TYR A O 1
ATOM 888 N N . LEU A 1 112 ? 0.972 -1.827 -7.361 1.00 87.69 112 LEU A N 1
ATOM 889 C CA . LEU A 1 112 ? 0.217 -3.033 -7.034 1.00 87.69 112 LEU A CA 1
ATOM 890 C C . LEU A 1 112 ? -0.996 -3.105 -7.968 1.00 87.69 112 LEU A C 1
ATOM 892 O O . LEU A 1 112 ? -1.830 -2.203 -7.979 1.00 87.69 112 LEU A O 1
ATOM 896 N N . LEU A 1 113 ? -1.076 -4.157 -8.777 1.00 84.94 113 LEU A N 1
ATOM 897 C CA . LEU A 1 113 ? -2.158 -4.342 -9.747 1.00 84.94 113 LEU A CA 1
ATOM 898 C C . LEU A 1 113 ? -3.302 -5.197 -9.200 1.00 84.94 113 LEU A C 1
ATOM 900 O O . LEU A 1 113 ? -4.385 -5.203 -9.779 1.00 84.94 113 LEU A O 1
ATOM 904 N N . ASP A 1 114 ? -3.052 -5.932 -8.119 1.00 85.69 114 ASP A N 1
ATOM 905 C CA . ASP A 1 114 ? -4.055 -6.725 -7.422 1.00 85.69 114 ASP A CA 1
ATOM 906 C C . ASP A 1 114 ? -4.175 -6.233 -5.978 1.00 85.69 114 ASP A C 1
ATOM 908 O O . ASP A 1 114 ? -3.366 -6.561 -5.109 1.00 85.69 114 ASP A O 1
ATOM 912 N N . VAL A 1 115 ? -5.137 -5.339 -5.756 1.00 88.94 115 VAL A N 1
ATOM 913 C CA . VAL A 1 115 ? -5.375 -4.695 -4.464 1.00 88.94 115 VAL A CA 1
ATOM 914 C C . VAL A 1 115 ? -6.670 -5.258 -3.895 1.00 88.94 115 VAL A C 1
ATOM 916 O O . VAL A 1 115 ? -7.763 -4.924 -4.350 1.00 88.94 115 VAL A O 1
ATOM 919 N N . SER A 1 116 ? -6.536 -6.104 -2.880 1.00 90.06 116 SER A N 1
ATOM 920 C CA . SER A 1 116 ? -7.635 -6.726 -2.141 1.00 90.06 116 SER A CA 1
ATOM 921 C C . SER A 1 116 ? -7.371 -6.616 -0.635 1.00 90.06 116 SER A C 1
ATOM 923 O O . SER A 1 116 ? -6.263 -6.276 -0.224 1.00 90.06 116 SER A O 1
ATOM 925 N N . PHE A 1 117 ? -8.373 -6.883 0.207 1.00 91.25 117 PHE A N 1
ATOM 926 C CA . PHE A 1 117 ? -8.200 -6.836 1.666 1.00 91.25 117 PHE A CA 1
ATOM 927 C C . PHE A 1 117 ? -7.259 -7.926 2.202 1.00 91.25 117 PHE A C 1
ATOM 929 O O . PHE A 1 117 ? -6.662 -7.732 3.260 1.00 91.25 117 PHE A O 1
ATOM 936 N N . ASP A 1 118 ? -7.104 -9.022 1.462 1.00 91.12 118 ASP A N 1
ATOM 937 C CA . ASP A 1 118 ? -6.345 -10.204 1.881 1.00 91.12 118 ASP A CA 1
ATOM 938 C C . ASP A 1 118 ? -4.842 -10.048 1.574 1.00 91.12 118 ASP A C 1
ATOM 940 O O . ASP A 1 118 ? -3.995 -10.693 2.186 1.00 91.12 118 ASP A O 1
ATOM 944 N N . ASN A 1 119 ? -4.484 -9.108 0.691 1.00 91.50 119 ASN A N 1
ATOM 945 C CA . ASN A 1 119 ? -3.094 -8.840 0.299 1.00 91.50 119 ASN A CA 1
ATOM 946 C C . ASN A 1 119 ? -2.329 -7.991 1.328 1.00 91.50 119 ASN A C 1
ATOM 948 O O . ASN A 1 119 ? -1.129 -7.736 1.175 1.00 91.50 119 ASN A O 1
ATOM 952 N N . PHE A 1 120 ? -3.000 -7.566 2.400 1.00 95.00 120 PHE A N 1
ATOM 953 C CA . PHE A 1 120 ? -2.437 -6.727 3.448 1.00 95.00 120 PHE A CA 1
ATOM 954 C C . PHE A 1 120 ? -2.767 -7.279 4.831 1.00 95.00 120 PHE A C 1
ATOM 956 O O . PHE A 1 120 ? -3.907 -7.645 5.111 1.00 95.00 120 PHE A O 1
ATOM 963 N N . ALA A 1 121 ? -1.792 -7.226 5.732 1.00 95.25 121 ALA A N 1
ATOM 964 C CA . ALA A 1 121 ? -1.963 -7.616 7.124 1.00 95.25 121 ALA A CA 1
ATOM 965 C C . ALA A 1 121 ? -1.529 -6.507 8.081 1.00 95.25 121 ALA A C 1
ATOM 967 O O . ALA A 1 121 ? -0.677 -5.674 7.762 1.00 95.25 121 ALA A O 1
ATOM 968 N N . VAL A 1 122 ? -2.117 -6.513 9.275 1.00 95.44 122 VAL A N 1
ATOM 969 C CA . VAL A 1 122 ? -1.845 -5.551 10.342 1.00 95.44 122 VAL A CA 1
ATOM 970 C C . VAL A 1 122 ? -1.086 -6.241 11.463 1.00 95.44 122 VAL A C 1
ATOM 972 O O . VAL A 1 122 ? -1.573 -7.198 12.070 1.00 95.44 122 VAL A O 1
ATOM 975 N N . GLY A 1 123 ? 0.102 -5.730 11.774 1.00 92.38 123 GLY A N 1
ATOM 976 C CA . GLY A 1 123 ? 0.901 -6.249 12.875 1.00 92.38 123 GLY A CA 1
ATOM 977 C C . GLY A 1 123 ? 0.213 -6.012 14.232 1.00 92.38 123 GLY A C 1
ATOM 978 O O . GLY A 1 123 ? -0.232 -4.898 14.521 1.00 92.38 123 GLY A O 1
ATOM 979 N N . PRO A 1 124 ? 0.093 -7.029 15.107 1.00 87.62 124 PRO A N 1
ATOM 980 C CA . PRO A 1 124 ? -0.689 -6.923 16.341 1.00 87.62 124 PRO A CA 1
ATOM 981 C C . PRO A 1 124 ? -0.031 -6.048 17.418 1.00 87.62 124 PRO A C 1
ATOM 983 O O . PRO A 1 124 ? -0.708 -5.622 18.350 1.00 87.62 124 PRO A O 1
ATOM 986 N N . ARG A 1 125 ? 1.283 -5.793 17.324 1.00 84.50 125 ARG A N 1
ATOM 987 C CA . ARG A 1 125 ? 2.029 -4.996 18.319 1.00 84.50 125 ARG A CA 1
ATOM 988 C C . ARG A 1 125 ? 2.205 -3.542 17.900 1.00 84.50 125 ARG A C 1
ATOM 990 O O . ARG A 1 125 ? 2.159 -2.648 18.733 1.00 84.50 125 ARG A O 1
ATOM 997 N N . ASP A 1 126 ? 2.457 -3.335 16.622 1.00 84.75 126 ASP A N 1
ATOM 998 C CA . ASP A 1 126 ? 2.816 -2.068 15.996 1.00 84.75 126 ASP A CA 1
ATOM 999 C C . ASP A 1 126 ? 1.642 -1.423 15.255 1.00 84.75 126 ASP A C 1
ATOM 1001 O O . ASP A 1 126 ? 1.689 -0.228 14.970 1.00 84.75 126 ASP A O 1
ATOM 1005 N N . GLY A 1 127 ? 0.579 -2.179 14.958 1.00 90.25 127 GLY A N 1
ATOM 1006 C CA . GLY A 1 127 ? -0.588 -1.677 14.232 1.00 90.25 127 GLY A CA 1
ATOM 1007 C C . GLY A 1 127 ? -0.257 -1.214 12.812 1.00 90.25 127 GLY A C 1
ATOM 1008 O O . GLY A 1 127 ? -1.032 -0.452 12.225 1.00 90.25 127 GLY A O 1
ATOM 1009 N N . LYS A 1 128 ? 0.902 -1.632 12.285 1.00 93.25 128 LYS A N 1
ATOM 1010 C CA . LYS A 1 128 ? 1.372 -1.261 10.955 1.00 93.25 128 LYS A CA 1
ATOM 1011 C C . LYS A 1 128 ? 0.783 -2.172 9.895 1.00 93.25 128 LYS A C 1
ATOM 1013 O O . LYS A 1 128 ? 0.751 -3.389 10.072 1.00 93.25 128 LYS A O 1
ATOM 1018 N N . VAL A 1 129 ? 0.360 -1.568 8.791 1.00 95.00 129 VAL A N 1
ATOM 1019 C CA . VAL A 1 129 ? -0.065 -2.281 7.586 1.00 95.00 129 VAL A CA 1
ATOM 1020 C C . VAL A 1 129 ? 1.165 -2.705 6.791 1.00 95.00 129 VAL A C 1
ATOM 1022 O O . VAL A 1 129 ? 2.045 -1.888 6.531 1.00 95.00 129 VAL A O 1
ATOM 1025 N N . ILE A 1 130 ? 1.216 -3.975 6.400 1.00 94.25 130 ILE A N 1
ATOM 1026 C CA . ILE A 1 130 ? 2.275 -4.565 5.577 1.00 94.25 130 ILE A CA 1
ATOM 1027 C C . ILE A 1 130 ? 1.629 -5.329 4.422 1.00 94.25 130 ILE A C 1
ATOM 1029 O O . ILE A 1 130 ? 0.611 -5.997 4.607 1.00 94.25 130 ILE A O 1
ATOM 1033 N N . VAL A 1 131 ? 2.237 -5.253 3.241 1.00 93.50 131 VAL A N 1
ATOM 1034 C CA . VAL A 1 131 ? 1.847 -6.026 2.059 1.00 93.50 131 VAL A CA 1
ATOM 1035 C C . VAL A 1 131 ? 2.353 -7.460 2.220 1.00 93.50 131 VAL A C 1
ATOM 1037 O O . VAL A 1 131 ? 3.563 -7.697 2.294 1.00 93.50 131 VAL A O 1
ATOM 1040 N N . VAL A 1 132 ? 1.430 -8.416 2.301 1.00 91.19 132 VAL A N 1
ATOM 1041 C CA . VAL A 1 132 ? 1.741 -9.847 2.468 1.00 91.19 132 VAL A CA 1
ATOM 1042 C C . VAL A 1 132 ? 1.710 -10.606 1.147 1.00 91.19 132 VAL A C 1
ATOM 1044 O O . VAL A 1 132 ? 2.479 -11.555 0.991 1.00 91.19 132 VAL A O 1
ATOM 1047 N N . ASP A 1 133 ? 0.903 -10.145 0.190 1.00 88.06 133 ASP A N 1
ATOM 1048 C CA . 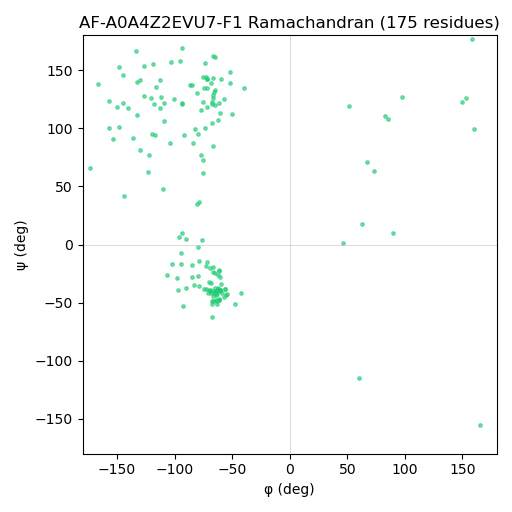ASP A 1 133 ? 0.872 -10.672 -1.171 1.00 88.06 133 ASP A CA 1
ATOM 1049 C C . ASP A 1 133 ? 1.055 -9.547 -2.200 1.00 88.06 133 ASP A C 1
ATOM 1051 O O . ASP A 1 133 ? 0.395 -8.510 -2.167 1.00 88.06 133 ASP A O 1
ATOM 1055 N N . ALA A 1 134 ? 2.011 -9.750 -3.099 1.00 84.31 134 ALA A N 1
ATOM 1056 C CA . ALA A 1 134 ? 2.456 -8.818 -4.125 1.00 84.31 134 ALA A CA 1
ATOM 1057 C C . ALA A 1 134 ? 2.818 -9.584 -5.410 1.00 84.31 134 ALA A C 1
ATOM 1059 O O . ALA A 1 134 ? 3.845 -9.337 -6.046 1.00 84.31 134 ALA A O 1
ATOM 1060 N N . GLU A 1 135 ? 2.002 -10.571 -5.786 1.00 79.44 135 GLU A N 1
ATOM 1061 C CA . GLU A 1 135 ? 2.249 -11.407 -6.965 1.00 79.44 135 GLU A CA 1
ATOM 1062 C C . GLU A 1 135 ? 2.038 -10.705 -8.321 1.00 79.44 135 GLU A C 1
ATOM 1064 O O . GLU A 1 135 ? 2.516 -11.199 -9.351 1.00 79.44 135 GLU A O 1
ATOM 1069 N N . ASN A 1 136 ? 1.368 -9.548 -8.326 1.00 79.38 136 ASN A N 1
ATOM 1070 C CA . ASN A 1 136 ? 1.049 -8.782 -9.527 1.00 79.38 136 ASN A CA 1
ATOM 1071 C C . ASN A 1 136 ? 1.455 -7.309 -9.356 1.00 79.38 136 ASN A C 1
ATOM 1073 O O . ASN A 1 136 ? 0.634 -6.451 -9.028 1.00 79.38 136 ASN A O 1
ATOM 1077 N N . VAL A 1 137 ? 2.744 -7.024 -9.565 1.00 83.19 137 VAL A N 1
ATOM 1078 C CA . VAL A 1 137 ? 3.306 -5.670 -9.470 1.00 83.19 137 VAL A CA 1
ATOM 1079 C C . VAL A 1 137 ? 3.844 -5.221 -10.819 1.00 83.19 137 VAL A C 1
ATOM 1081 O O . VAL A 1 137 ? 4.522 -5.962 -11.533 1.00 83.19 137 VAL A O 1
ATOM 1084 N N . LEU A 1 138 ? 3.533 -3.980 -11.167 1.00 84.69 138 LEU A N 1
ATOM 1085 C CA . LEU A 1 138 ? 4.115 -3.294 -12.303 1.00 84.69 138 LEU A CA 1
ATOM 1086 C C . LEU A 1 138 ? 5.313 -2.479 -11.834 1.00 84.69 138 LEU A C 1
ATOM 1088 O O . LEU A 1 138 ? 5.144 -1.600 -10.993 1.00 84.69 138 LEU A O 1
ATOM 1092 N N . ALA A 1 139 ? 6.491 -2.742 -12.393 1.00 83.81 139 ALA A N 1
ATOM 1093 C CA . ALA A 1 139 ? 7.639 -1.866 -12.230 1.00 83.81 139 ALA A CA 1
ATOM 1094 C C . ALA A 1 139 ? 7.799 -0.995 -13.477 1.00 83.81 139 ALA A C 1
ATOM 1096 O O . ALA A 1 139 ? 7.900 -1.497 -14.601 1.00 83.81 139 ALA A O 1
ATOM 1097 N N . GLU A 1 140 ? 7.828 0.313 -13.267 1.00 82.81 140 GLU A N 1
ATOM 1098 C CA . GLU A 1 140 ? 8.090 1.300 -14.302 1.00 82.81 140 GLU A CA 1
ATOM 1099 C C . GLU A 1 140 ? 9.422 1.982 -14.017 1.00 82.81 140 GLU A C 1
ATOM 1101 O O . GLU A 1 140 ? 9.568 2.649 -12.996 1.00 82.81 140 GLU A O 1
ATOM 1106 N N . LEU A 1 141 ? 10.390 1.829 -14.922 1.00 81.12 141 LEU A N 1
ATOM 1107 C CA . LEU A 1 141 ? 11.639 2.577 -14.849 1.00 81.12 141 LEU A CA 1
ATOM 1108 C C . LEU A 1 141 ? 11.392 4.022 -15.294 1.00 81.12 141 LEU A C 1
ATOM 1110 O O . LEU A 1 141 ? 10.965 4.273 -16.423 1.00 81.12 141 LEU A O 1
ATOM 1114 N N . LEU A 1 142 ? 11.705 4.972 -14.422 1.00 74.88 142 LEU A N 1
ATOM 1115 C CA . LEU A 1 142 ? 11.629 6.394 -14.709 1.00 74.88 142 LEU A CA 1
ATOM 1116 C C . LEU A 1 142 ? 12.908 6.790 -15.453 1.00 74.88 142 LEU A C 1
ATOM 1118 O O . LEU A 1 142 ? 13.962 6.971 -14.854 1.00 74.88 142 LEU A O 1
ATOM 1122 N N . SER A 1 143 ? 12.840 6.897 -16.782 1.00 64.50 143 SER A N 1
ATOM 1123 C CA . SER A 1 143 ? 13.963 7.430 -17.561 1.00 64.50 143 SER A CA 1
ATOM 1124 C C . SER A 1 143 ? 14.151 8.911 -17.239 1.00 64.50 143 SER A C 1
ATOM 1126 O O . SER A 1 143 ? 13.241 9.717 -17.444 1.00 64.50 143 SER A O 1
ATOM 1128 N N . THR A 1 144 ? 15.336 9.279 -16.755 1.00 59.62 144 THR A N 1
ATOM 1129 C CA . THR A 1 144 ? 15.733 10.671 -16.525 1.00 59.62 144 THR A CA 1
ATOM 1130 C C . THR A 1 144 ? 16.066 11.376 -17.839 1.00 59.62 144 THR A C 1
ATOM 1132 O O . THR A 1 144 ? 17.163 11.888 -18.042 1.00 59.62 144 THR A O 1
ATOM 1135 N N . ASP A 1 145 ? 15.088 11.488 -18.736 1.00 48.22 145 ASP A N 1
ATOM 1136 C CA . ASP A 1 145 ? 15.161 12.468 -19.819 1.00 48.22 145 ASP A CA 1
ATOM 1137 C C . ASP A 1 145 ? 14.834 13.859 -19.234 1.00 48.22 145 ASP A C 1
ATOM 1139 O O . ASP A 1 145 ? 13.733 14.384 -19.365 1.00 48.22 145 ASP A O 1
ATOM 1143 N N . GLY A 1 146 ? 15.812 14.445 -18.534 1.00 45.00 146 GLY A N 1
ATOM 1144 C CA . GLY A 1 146 ? 15.905 15.885 -18.271 1.00 45.00 146 GLY A CA 1
ATOM 1145 C C . GLY A 1 146 ? 14.843 16.516 -17.361 1.00 45.00 146 GLY A C 1
ATOM 1146 O O . GLY A 1 146 ? 14.086 17.375 -17.803 1.00 45.00 146 GLY A O 1
ATOM 1147 N N . ALA A 1 147 ? 14.877 16.225 -16.060 1.00 40.75 147 ALA A N 1
ATOM 1148 C CA . ALA A 1 147 ? 14.304 17.113 -15.044 1.00 40.75 147 ALA A CA 1
ATOM 1149 C C . ALA A 1 147 ? 15.272 17.235 -13.861 1.00 40.75 147 ALA A C 1
ATOM 1151 O O . ALA A 1 147 ? 15.272 16.431 -12.933 1.00 40.75 147 ALA A O 1
ATOM 1152 N N . GLY A 1 148 ? 16.143 18.245 -13.923 1.00 42.69 148 GLY A N 1
ATOM 1153 C CA . GLY A 1 148 ? 16.975 18.643 -12.795 1.00 42.69 148 GLY A CA 1
ATOM 1154 C C . GLY A 1 148 ? 16.104 19.091 -11.622 1.00 42.69 148 GLY A C 1
ATOM 1155 O O . GLY A 1 148 ? 15.312 20.022 -11.742 1.00 42.69 148 GLY A O 1
ATOM 1156 N N . GLY A 1 149 ? 16.276 18.427 -10.485 1.00 32.06 149 GLY A N 1
ATOM 1157 C CA . GLY A 1 149 ? 15.583 18.734 -9.241 1.00 32.06 149 GLY A CA 1
ATOM 1158 C C . GLY A 1 149 ? 16.139 17.884 -8.110 1.00 32.06 149 GLY A C 1
ATOM 1159 O O . GLY A 1 149 ? 15.457 17.004 -7.601 1.00 32.06 149 GLY A O 1
ATOM 1160 N N . GLY A 1 150 ? 17.407 18.109 -7.761 1.00 37.44 150 GLY A N 1
ATOM 1161 C CA . GLY A 1 150 ? 18.062 17.408 -6.665 1.00 37.44 150 GLY A CA 1
ATOM 1162 C C . GLY A 1 150 ? 17.311 17.590 -5.347 1.00 37.44 150 GLY A C 1
ATOM 1163 O O . GLY A 1 150 ? 17.107 18.711 -4.881 1.00 37.44 150 GLY A O 1
ATOM 1164 N N . ARG A 1 151 ? 16.965 16.474 -4.711 1.00 38.81 151 ARG A N 1
ATOM 1165 C CA . ARG A 1 151 ? 16.770 16.400 -3.264 1.00 38.81 151 ARG A CA 1
ATOM 1166 C C . ARG A 1 151 ? 17.825 15.438 -2.749 1.00 38.81 151 ARG A C 1
ATOM 1168 O O . ARG A 1 151 ? 17.679 14.228 -2.825 1.00 38.81 151 ARG A O 1
ATOM 1175 N N . GLY A 1 152 ? 18.945 16.006 -2.318 1.00 34.41 152 GLY A N 1
ATOM 1176 C CA . GLY A 1 152 ? 19.920 15.257 -1.553 1.00 34.41 152 GLY A CA 1
ATOM 1177 C C . GLY A 1 152 ? 19.341 14.910 -0.189 1.00 34.41 152 GLY A C 1
ATOM 1178 O O . GLY A 1 152 ? 18.748 15.764 0.467 1.00 34.41 152 GLY A O 1
ATOM 1179 N N . SER A 1 153 ? 19.600 13.687 0.249 1.00 35.16 153 SER A N 1
ATOM 1180 C CA . SER A 1 153 ? 19.887 13.417 1.647 1.00 35.16 153 SER A CA 1
ATOM 1181 C C . SER A 1 153 ? 21.002 12.386 1.716 1.00 35.16 153 SER A C 1
ATOM 1183 O O . SER A 1 153 ? 20.914 11.279 1.195 1.00 35.16 153 SER A O 1
ATOM 1185 N N . ALA A 1 154 ? 22.099 12.839 2.309 1.00 32.72 154 ALA A N 1
ATOM 1186 C CA . ALA A 1 154 ? 23.268 12.063 2.653 1.00 32.72 154 ALA A CA 1
ATOM 1187 C C . ALA A 1 154 ? 22.910 10.925 3.619 1.00 32.72 154 ALA A C 1
ATOM 1189 O O . ALA A 1 154 ? 22.139 11.143 4.549 1.00 32.72 154 ALA A O 1
ATOM 1190 N N . ALA A 1 155 ? 23.546 9.763 3.454 1.00 28.36 155 ALA A N 1
ATOM 1191 C CA . ALA A 1 155 ? 24.451 9.176 4.450 1.00 28.36 155 ALA A CA 1
ATOM 1192 C C . ALA A 1 155 ? 24.632 7.668 4.208 1.00 28.36 155 ALA A C 1
ATOM 1194 O O . ALA A 1 155 ? 23.848 6.849 4.667 1.00 28.36 155 ALA A O 1
ATOM 1195 N N . ALA A 1 156 ? 25.742 7.306 3.574 1.00 28.84 156 ALA A N 1
ATOM 1196 C CA . ALA A 1 156 ? 26.543 6.163 3.998 1.00 28.84 156 ALA A CA 1
ATOM 1197 C C . ALA A 1 156 ? 27.973 6.443 3.539 1.00 28.84 156 ALA A C 1
ATOM 1199 O O . ALA A 1 156 ? 28.369 6.202 2.403 1.00 28.84 156 ALA A O 1
ATOM 1200 N N . SER A 1 157 ? 28.713 7.079 4.438 1.00 31.38 157 SER A N 1
ATOM 1201 C CA . SER A 1 157 ? 30.142 7.324 4.351 1.00 31.38 157 SER A CA 1
ATOM 1202 C C . SER A 1 157 ? 30.898 6.038 4.024 1.00 31.38 157 SER A C 1
ATOM 1204 O O . SER A 1 157 ? 31.010 5.136 4.852 1.00 31.38 157 SER A O 1
ATOM 1206 N N . SER A 1 158 ? 31.475 6.001 2.830 1.00 33.38 158 SER A N 1
ATOM 1207 C CA . SER A 1 158 ? 32.628 5.177 2.508 1.00 33.38 158 SER A CA 1
ATOM 1208 C C . SER A 1 158 ? 33.838 5.710 3.275 1.00 33.38 158 SER A C 1
ATOM 1210 O O . SER A 1 158 ? 34.414 6.733 2.905 1.00 33.38 158 SER A O 1
ATOM 1212 N N . SER A 1 159 ? 34.245 5.028 4.341 1.00 31.00 159 SER A N 1
ATOM 1213 C CA . SER A 1 159 ? 35.595 5.175 4.881 1.00 31.00 159 SER A CA 1
ATOM 1214 C C . SER A 1 159 ? 36.493 4.122 4.241 1.00 31.00 159 SER A C 1
ATOM 1216 O O . SER A 1 159 ? 36.577 2.978 4.684 1.00 31.00 159 SER A O 1
ATOM 1218 N N . SER A 1 160 ? 37.161 4.532 3.172 1.00 32.75 160 SER A N 1
ATOM 1219 C CA . SER A 1 160 ? 38.440 3.979 2.751 1.00 32.75 160 SER A CA 1
ATOM 1220 C C . SER A 1 160 ? 39.506 4.323 3.796 1.00 32.75 160 SER A C 1
ATOM 1222 O O . SER A 1 160 ? 39.718 5.502 4.079 1.00 32.75 160 SER A O 1
ATOM 1224 N N . SER A 1 161 ? 40.228 3.330 4.308 1.00 31.16 161 SER A N 1
ATOM 1225 C CA . SER A 1 161 ? 41.513 3.561 4.976 1.00 31.16 161 SER A CA 1
ATOM 1226 C C . SER A 1 161 ? 42.456 2.377 4.766 1.00 31.16 161 SER A C 1
ATOM 1228 O O . SER A 1 161 ? 42.338 1.342 5.411 1.00 31.16 161 SER A O 1
ATOM 1230 N N . SER A 1 162 ? 43.370 2.595 3.816 1.00 30.91 162 SER A N 1
ATOM 1231 C CA . SER A 1 162 ? 44.819 2.361 3.893 1.00 30.91 162 SER A CA 1
ATOM 1232 C C . SER A 1 162 ? 45.363 1.003 4.354 1.00 30.91 162 SER A C 1
ATOM 1234 O O . SER A 1 162 ? 45.286 0.612 5.514 1.00 30.91 162 SER A O 1
ATOM 1236 N N . SER A 1 163 ? 46.096 0.404 3.419 1.00 30.22 163 SER A N 1
ATOM 1237 C CA . SER A 1 163 ? 47.235 -0.492 3.597 1.00 30.22 163 SER A CA 1
ATOM 1238 C C . SER A 1 163 ? 48.193 -0.096 4.728 1.00 30.22 163 SER A C 1
ATOM 1240 O O . SER A 1 163 ? 48.693 1.031 4.756 1.00 30.22 163 SER A O 1
ATOM 1242 N N . SER A 1 164 ? 48.586 -1.078 5.535 1.00 31.09 164 SER A N 1
ATOM 1243 C CA . SER A 1 164 ? 49.894 -1.120 6.186 1.00 31.09 164 SER A CA 1
ATOM 1244 C C . SER A 1 164 ? 50.382 -2.568 6.276 1.00 31.09 164 SER A C 1
ATOM 1246 O O . SER A 1 164 ? 49.727 -3.467 6.794 1.00 31.09 164 SER A O 1
ATOM 1248 N N . SER A 1 165 ? 51.546 -2.780 5.680 1.00 31.33 165 SER A N 1
ATOM 1249 C CA . SER A 1 165 ? 52.370 -3.976 5.753 1.00 31.33 165 SER A CA 1
ATOM 1250 C C . SER A 1 165 ? 53.028 -4.102 7.126 1.00 31.33 165 SER A C 1
ATOM 1252 O O . SER A 1 165 ? 53.666 -3.153 7.581 1.00 31.33 165 SER A O 1
ATOM 1254 N N . SER A 1 166 ? 53.002 -5.294 7.714 1.00 32.59 166 SER A N 1
ATOM 1255 C CA . SER A 1 166 ? 54.032 -5.724 8.658 1.00 32.59 166 SER A CA 1
ATOM 1256 C C . SER A 1 166 ? 54.203 -7.241 8.612 1.00 32.59 166 SER A C 1
ATOM 1258 O O . SER A 1 166 ? 53.298 -8.034 8.849 1.00 32.59 166 SER A O 1
ATOM 1260 N N . SER A 1 167 ? 55.416 -7.622 8.239 1.00 31.62 167 SER A N 1
ATOM 1261 C CA . SER A 1 167 ? 55.995 -8.951 8.321 1.00 31.62 167 SER A CA 1
ATOM 1262 C C . SER A 1 167 ? 56.371 -9.291 9.762 1.00 31.62 167 SER A C 1
ATOM 1264 O O . SER A 1 167 ? 57.085 -8.515 10.396 1.00 31.62 167 SER A O 1
ATOM 1266 N N . SER A 1 168 ? 56.030 -10.492 10.224 1.00 34.44 168 SER A N 1
ATOM 1267 C CA . SER A 1 168 ? 56.847 -11.217 11.201 1.00 34.44 168 SER A CA 1
ATOM 1268 C C . SER A 1 168 ? 56.582 -12.722 11.136 1.00 34.44 168 SER A C 1
ATOM 1270 O O . SER A 1 168 ? 55.466 -13.221 11.225 1.00 34.44 168 SER A O 1
ATOM 1272 N N . SER A 1 169 ? 57.680 -13.432 10.922 1.00 34.22 169 SER A N 1
ATOM 1273 C CA . SER A 1 169 ? 57.875 -14.875 10.936 1.00 34.22 169 SER A CA 1
ATOM 1274 C C . SER A 1 169 ? 57.841 -15.456 12.352 1.00 34.22 169 SER A C 1
ATOM 1276 O O . SER A 1 169 ? 58.442 -14.875 13.256 1.00 34.22 169 SER A O 1
ATOM 1278 N N . SER A 1 170 ? 57.292 -16.660 12.530 1.00 36.97 170 SER A N 1
ATOM 1279 C CA . SER A 1 170 ? 57.905 -17.704 13.374 1.00 36.97 170 SER A CA 1
ATOM 1280 C C . SER A 1 170 ? 57.268 -19.080 13.151 1.00 36.97 170 SER A C 1
ATOM 1282 O O . SER A 1 170 ? 56.063 -19.236 12.991 1.00 36.97 170 SER A O 1
ATOM 1284 N N . SER A 1 171 ? 58.158 -20.062 13.106 1.00 37.22 171 SER A N 1
ATOM 1285 C CA . SER A 1 171 ? 58.016 -21.479 12.790 1.00 37.22 171 SER A CA 1
ATOM 1286 C C . SER A 1 171 ? 57.346 -22.308 13.898 1.00 37.22 171 SER A C 1
ATOM 1288 O O . SER A 1 171 ? 57.534 -21.991 15.072 1.00 37.22 171 SER A O 1
ATOM 1290 N N . SER A 1 172 ? 56.731 -23.453 13.545 1.00 41.06 172 SER A N 1
ATOM 1291 C CA . SER A 1 172 ? 57.152 -24.827 13.951 1.00 41.06 172 SER A CA 1
ATOM 1292 C C . SER A 1 172 ? 55.999 -25.854 14.071 1.00 41.06 172 SER A C 1
ATOM 1294 O O . SER A 1 172 ? 55.136 -25.722 14.929 1.00 41.06 172 SER A O 1
ATOM 1296 N N . SER A 1 173 ? 56.131 -26.948 13.302 1.00 40.62 173 SER A N 1
ATOM 1297 C CA . SER A 1 173 ? 55.970 -28.362 13.725 1.00 40.62 173 SER A CA 1
ATOM 1298 C C . SER A 1 173 ? 54.597 -29.077 13.770 1.00 40.62 173 SER A C 1
ATOM 1300 O O . SER A 1 173 ? 53.861 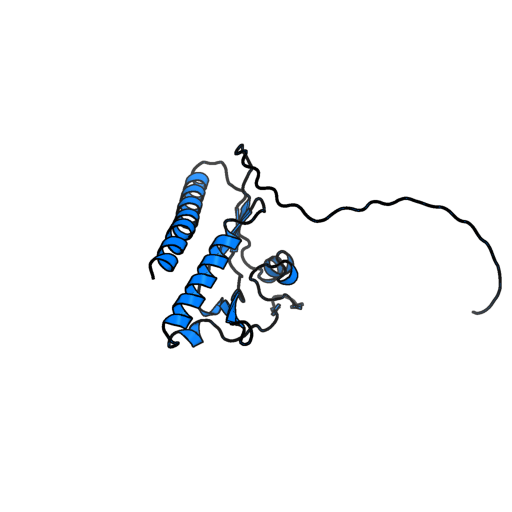-28.997 14.744 1.00 40.62 173 SER A O 1
ATOM 1302 N N . SER A 1 174 ? 54.442 -29.987 12.791 1.00 41.78 174 SER A N 1
ATOM 1303 C CA . SER A 1 174 ? 54.228 -31.447 12.960 1.00 41.78 174 SER A CA 1
ATOM 1304 C C . SER A 1 174 ? 52.824 -32.088 12.918 1.00 41.78 174 SER A C 1
ATOM 1306 O O . SER A 1 174 ? 51.971 -31.840 13.757 1.00 41.78 174 SER A O 1
ATOM 1308 N N . ALA A 1 175 ? 52.760 -33.106 12.036 1.00 39.56 175 ALA A N 1
ATOM 1309 C CA . ALA A 1 175 ? 52.043 -34.392 12.113 1.00 39.56 175 ALA A CA 1
ATOM 1310 C C . ALA A 1 175 ? 50.546 -34.461 11.732 1.00 39.56 175 ALA A C 1
ATOM 1312 O O . ALA A 1 175 ? 49.678 -34.092 12.508 1.00 39.56 175 ALA A O 1
ATOM 1313 N N . ALA A 1 176 ? 50.232 -35.116 10.604 1.00 40.59 176 ALA A N 1
ATOM 1314 C CA . ALA A 1 176 ? 49.872 -36.546 10.563 1.00 40.59 176 ALA A CA 1
ATOM 1315 C C . ALA A 1 176 ? 48.957 -36.895 9.365 1.00 40.59 176 ALA A C 1
ATOM 1317 O O . ALA A 1 176 ? 47.846 -36.388 9.278 1.00 40.59 176 ALA A O 1
ATOM 1318 N N . ARG A 1 177 ? 49.425 -37.893 8.598 1.00 40.88 177 ARG A N 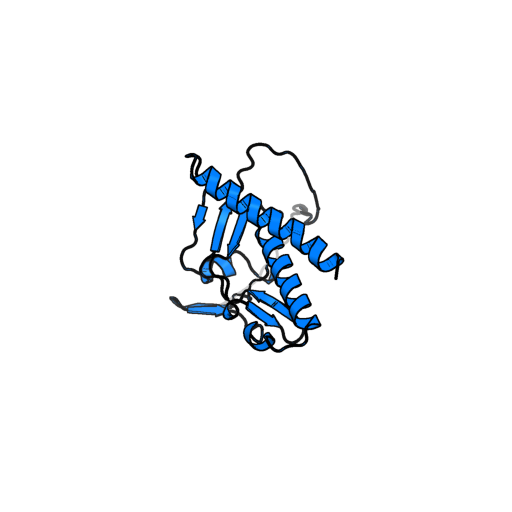1
ATOM 1319 C CA . ARG A 1 177 ? 48.698 -38.869 7.758 1.00 40.88 177 ARG A CA 1
ATOM 1320 C C . ARG A 1 177 ? 48.128 -38.438 6.409 1.00 40.88 177 ARG A C 1
ATOM 1322 O O . ARG A 1 177 ? 47.193 -37.620 6.364 1.00 40.88 177 ARG A O 1
#

Secondary structure (DSSP, 8-state):
-HHHHHHHHHHHHHHHHHHHHHHHHHTTT----EEEEET-HHHHHHHS-GGGT-SBPPEEEEETTEEEE----EEGGGGTTS-HHHHHHHHHHHHHHHHHHHS-SSSEEEEES---GGGEEE-TTT--EEE---SEEEEEE---SS-------------------------------

Solvent-accessible surface area (backbone atoms only — not comparable to full-atom values): 10981 Å² total; per-residue (Å²): 113,68,72,57,55,66,57,47,51,59,48,53,47,51,52,52,52,48,55,50,49,50,59,53,40,57,71,58,87,54,70,61,64,66,49,64,49,80,70,43,42,62,58,51,32,66,74,44,40,31,92,79,71,40,63,38,39,42,62,73,49,72,59,95,92,47,66,45,57,51,87,61,53,55,39,48,61,80,45,70,85,47,60,67,69,59,48,52,53,51,53,49,49,53,51,54,49,55,38,49,36,52,67,44,100,55,63,42,29,49,41,78,73,64,85,58,51,78,28,28,22,32,26,84,88,76,70,45,77,30,36,69,52,62,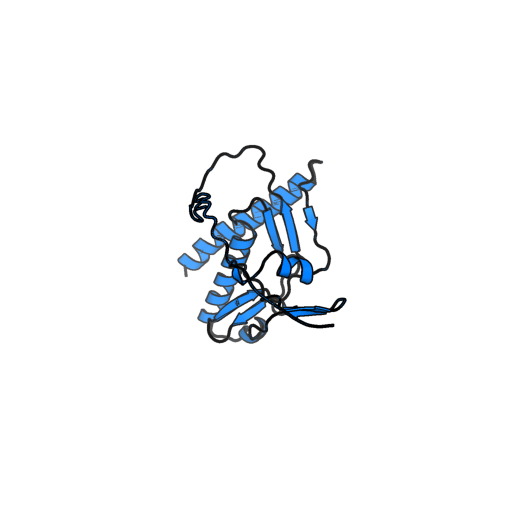44,42,36,39,36,38,50,54,78,82,82,77,76,94,74,89,78,85,77,88,86,81,84,82,80,85,77,81,92,80,90,80,91,83,90,84,88,86,86,87,88,86,136

Sequence (177 aa):
MADVLQRFTPALCCIATRLAFTLTAATAHRLPTVLCTRRSLRQLTASFPSDEGWPFAKYLGACGRMVAVNYVGEELWSFYNAPWEKRVDLARQLMDIAEQLTNNDFEFALYLLDVSFDNFAVGPRDGKVIVVDAENVLAELLSTDGAGGGRGSAAASSSSSSSSSSSSSSSSSSAAR

Nearest PDB structures (foldseek):
  5tf9-assembly1_A  TM=6.657E-01  e=5.467E-02  Homo sapiens
  5tf9-assembly2_B  TM=5.552E-01  e=3.460E-02  Homo sapiens
  5o26-assembly1_A  TM=5.891E-01  e=9.841E-02  Homo sapiens
  5we8-assembly1_A  TM=6.231E-01  e=1.891E-01  Homo sapiens
  5o26-assembly2_B  TM=5.582E-01  e=1.772E-01  Homo sapiens